Protein 1U2M (pdb70)

Nearest PDB structures (foldseek):
  1u2m-assembly1_B  TM=1.009E+00  e=1.560E-15  Escherichia coli
  1sg2-assembly1_C  TM=9.696E-01  e=6.923E-13  Escherichia coli
  1sg2-assembly1_A  TM=8.656E-01  e=4.439E-13  Escherichia coli
  1u2m-assembly1_A  TM=9.765E-01  e=1.817E-09  Escherichia coli
  4kqt-assembly1_A  TM=4.637E-01  e=4.184E-02  Caulobacter vibrioides CB15

InterPro domains:
  IPR005632 Chaperone protein Skp [PF03938] (23-159)
  IPR005632 Chaperone protein Skp [PIRSF002094] (3-161)
  IPR005632 Chaperone protein Skp [PTHR35089] (1-161)
  IPR005632 Chaperone protein Skp [SM00935] (10-161)
  IPR024930 Skp domain superfamily [G3DSA:3.30.910.20] (19-161)
  IPR024930 Skp domain superfamily [SSF111384] (20-160)

Solvent-accessible surface area: 21323 Å² total

Organism: Escherichia coli (strain K12) (NCBI:txid83333)

Secondary structure (DSSP, 8-state):
--TTEEEE--HHHHHHHHHHTTTTTT--HHHHHHHHHHHHHHHHHHHHHHHHHTT-SEEEEGGGEEEE-TTS-B-HHHHHHH--/-EEEE--HHHHHHHHHHTHHHHHHHHHHHHHHHHH--HHHHT--HHHHHHHHHHHHHHHHHHHHHHHHHHHHHHHHHHHHHHHTT--EEEEGGGEEEE-TTSEE-HHHHHTT--/---SEEEE--HHHHHHHHHHTHHHHHHHHHHHHHHHHH--HHHHH---TT---SHHHHHHHHH--HHHHHHHHHHHHHHHHHHHHHHHHHHHHHHHHHHHHHHHHHTT-SEEEEGGGEEEE-TTS-B-HHHHHHH--

Radius of gyration: 26.69 Å; Cα contacts (8 Å, |Δi|>4): 369; chains: 3; bounding box: 50×44×86 Å

B-factor: mean 58.87, std 26.27, range [17.16, 154.9]

Structure (mmCIF, N/CA/C/O backbone):
data_1U2M
#
_entry.id   1U2M
#
_cell.length_a   55.828
_cell.length_b   84.190
_cell.length_c   160.181
_cell.angle_alpha   90.00
_cell.angle_beta   90.00
_cell.angle_gamma   90.00
#
_symmetry.space_group_name_H-M   'P 21 21 21'
#
loop_
_entity.id
_entity.type
_entity.pdbx_description
1 polymer 'Histone-like protein HLP-1'
2 water water
#
loop_
_atom_site.group_PDB
_atom_site.id
_atom_site.type_symbol
_atom_site.label_atom_id
_atom_site.label_alt_id
_atom_site.label_comp_id
_atom_site.label_asym_id
_atom_site.label_entity_id
_atom_site.label_seq_id
_atom_site.pdbx_PDB_ins_code
_atom_site.Cartn_x
_atom_site.Cartn_y
_atom_site.Cartn_z
_atom_site.occupancy
_atom_site.B_iso_or_equiv
_atom_site.auth_seq_id
_atom_site.auth_comp_id
_atom_site.auth_asym_id
_atom_site.auth_atom_id
_atom_site.pdbx_PDB_model_num
ATOM 1 N N . GLY A 1 1 ? 37.413 58.463 71.518 1.00 98.46 19 GLY A N 1
ATOM 2 C CA . GLY A 1 1 ? 36.708 58.761 72.803 1.00 104.08 19 GLY A CA 1
ATOM 3 C C . GLY A 1 1 ? 37.178 57.880 73.946 1.00 104.24 19 GLY A C 1
ATOM 4 O O . GLY A 1 1 ? 37.446 56.693 73.749 1.00 104.47 19 GLY A O 1
ATOM 13 N N . ALA A 1 3 ? 37.220 55.350 76.085 1.00 101.36 21 ALA A N 1
ATOM 14 C CA . ALA A 1 3 ? 36.504 54.091 76.292 1.00 100.34 21 ALA A CA 1
ATOM 15 C C . ALA A 1 3 ? 37.463 53.128 76.993 1.00 99.07 21 ALA A C 1
ATOM 16 O O . ALA A 1 3 ? 37.395 52.921 78.216 1.00 94.22 21 ALA A O 1
ATOM 18 N N . ASP A 1 4 ? 38.348 52.542 76.188 1.00 95.08 22 ASP A N 1
ATOM 19 C CA . ASP A 1 4 ? 39.373 51.616 76.655 1.00 85.66 22 ASP A CA 1
ATOM 20 C C . ASP A 1 4 ? 40.609 52.469 76.956 1.00 80.56 22 ASP A C 1
ATOM 21 O O . ASP A 1 4 ? 41.752 51.979 76.985 1.00 70.83 22 ASP A O 1
ATOM 26 N N . LYS A 1 5 ? 40.352 53.760 77.167 1.00 62.30 23 LYS A N 1
ATOM 27 C CA . LYS A 1 5 ? 41.384 54.733 77.492 1.00 56.11 23 LYS A CA 1
ATOM 28 C C . LYS A 1 5 ? 41.433 54.901 79.013 1.00 46.06 23 LYS A C 1
ATOM 29 O O . LYS A 1 5 ? 42.245 55.669 79.546 1.00 43.82 23 LYS A O 1
ATOM 35 N N . ILE A 1 6 ? 40.549 54.193 79.709 1.00 35.22 24 ILE A N 1
ATOM 36 C CA . ILE A 1 6 ? 40.505 54.269 81.163 1.00 39.69 24 ILE A CA 1
ATOM 37 C C . ILE A 1 6 ? 40.825 52.912 81.791 1.00 39.32 24 ILE A C 1
ATOM 38 O O . ILE A 1 6 ? 40.290 51.895 81.375 1.00 42.55 24 ILE A O 1
ATOM 43 N N . ALA A 1 7 ? 41.714 52.897 82.779 1.00 26.35 25 ALA A N 1
ATOM 44 C CA . ALA A 1 7 ? 42.050 51.655 83.452 1.00 26.64 25 ALA A CA 1
ATOM 45 C C . ALA A 1 7 ? 41.994 51.889 84.945 1.00 30.80 25 ALA A C 1
ATOM 46 O O . ALA A 1 7 ? 41.891 53.028 85.410 1.00 31.22 25 ALA A O 1
ATOM 48 N N . ILE A 1 8 ? 42.097 50.794 85.687 1.00 30.04 26 ILE A N 1
ATOM 49 C CA . ILE A 1 8 ? 42.037 50.808 87.129 1.00 23.86 26 ILE A CA 1
ATOM 50 C C . ILE A 1 8 ? 43.283 50.189 87.736 1.00 31.17 26 ILE A C 1
ATOM 51 O O . ILE A 1 8 ? 43.845 49.249 87.187 1.00 31.22 26 ILE A O 1
ATOM 56 N N . VAL A 1 9 ? 43.719 50.723 88.871 1.00 27.44 27 VAL A N 1
ATOM 57 C CA . VAL A 1 9 ? 44.874 50.181 89.539 1.00 30.38 27 VAL A CA 1
ATOM 58 C C . VAL A 1 9 ? 44.588 50.207 91.036 1.00 42.01 27 VAL A C 1
ATOM 59 O O . VAL A 1 9 ? 43.986 51.153 91.557 1.00 39.73 27 VAL A O 1
ATOM 63 N N . ASN A 1 10 ? 44.987 49.148 91.729 1.00 39.88 28 ASN A N 1
ATOM 64 C CA . ASN A 1 10 ? 44.744 49.071 93.170 1.00 36.27 28 ASN A CA 1
ATOM 65 C C . ASN A 1 10 ? 45.960 49.578 93.906 1.00 42.02 28 ASN A C 1
ATOM 66 O O . ASN A 1 10 ? 46.879 48.806 94.197 1.00 38.84 28 ASN A O 1
ATOM 79 N N . GLY A 1 12 ? 46.267 50.559 96.965 1.00 47.72 30 GLY A N 1
ATOM 80 C CA . GLY A 1 12 ? 46.389 50.012 98.309 1.00 44.48 30 GLY A CA 1
ATOM 81 C C . GLY A 1 12 ? 47.177 48.720 98.301 1.00 47.66 30 GLY A C 1
ATOM 82 O O . GLY A 1 12 ? 48.147 48.575 99.034 1.00 50.39 30 GLY A O 1
ATOM 83 N N . SER A 1 13 ? 46.749 47.790 97.457 1.00 42.99 31 SER A N 1
ATOM 84 C CA . SER A 1 13 ? 47.393 46.496 97.289 1.00 48.65 31 SER A CA 1
ATOM 85 C C . SER A 1 13 ? 48.863 46.652 96.878 1.00 60.36 31 SER A C 1
ATOM 86 O O . SER A 1 13 ? 49.740 45.946 97.398 1.00 60.51 31 SER A O 1
ATOM 89 N N . LEU A 1 14 ? 49.129 47.564 95.941 1.00 45.95 32 LEU A N 1
ATOM 90 C CA . LEU A 1 14 ? 50.494 47.795 95.477 1.00 48.41 32 LEU A CA 1
ATOM 91 C C . LEU A 1 14 ? 51.400 48.340 96.570 1.00 47.35 32 LEU A C 1
ATOM 92 O O . LEU A 1 14 ? 52.532 47.885 96.740 1.00 47.37 32 LEU A O 1
ATOM 97 N N . PHE A 1 15 ? 50.908 49.337 97.291 1.00 45.06 33 PHE A N 1
ATOM 98 C CA . PHE A 1 15 ? 51.688 49.960 98.347 1.00 46.90 33 PHE A CA 1
ATOM 99 C C . PHE A 1 15 ? 52.052 48.935 99.418 1.00 57.21 33 PHE A C 1
ATOM 100 O O . PHE A 1 15 ? 53.131 48.994 100.001 1.00 54.92 33 PHE A O 1
ATOM 108 N N . GLN A 1 16 ? 51.138 48.003 99.673 1.00 49.18 34 GLN A N 1
ATOM 109 C CA . GLN A 1 16 ? 51.359 46.969 100.666 1.00 60.20 34 GLN A CA 1
ATOM 110 C C . GLN A 1 16 ? 52.412 45.969 100.189 1.00 61.80 34 GLN A C 1
ATOM 111 O O . GLN A 1 16 ? 53.371 45.677 100.909 1.00 55.03 34 GLN A O 1
ATOM 117 N N . GLN A 1 17 ? 52.230 45.439 98.981 1.00 60.10 35 GLN A N 1
ATOM 118 C CA . GLN A 1 17 ? 53.176 44.472 98.444 1.00 49.07 35 GLN A CA 1
ATOM 119 C C . GLN A 1 17 ? 54.577 45.079 98.325 1.00 63.48 35 GLN A C 1
ATOM 120 O O . GLN A 1 17 ? 55.544 44.516 98.834 1.00 64.21 35 GLN A O 1
ATOM 126 N N . VAL A 1 18 ? 54.689 46.236 97.679 1.00 58.86 36 VAL A N 1
ATOM 127 C CA . VAL A 1 18 ? 55.991 46.878 97.524 1.00 56.77 36 VAL A CA 1
ATOM 12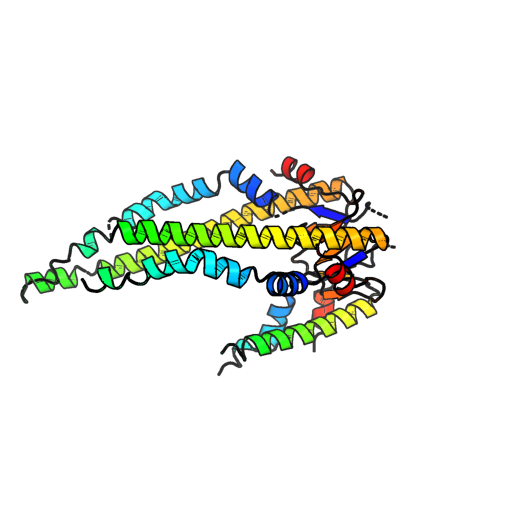8 C C . VAL A 1 18 ? 56.616 47.238 98.877 1.00 61.00 36 VAL A C 1
ATOM 129 O O . VAL A 1 18 ? 57.839 47.288 99.014 1.00 57.83 36 VAL A O 1
ATOM 133 N N . ALA A 1 19 ? 55.783 47.497 99.875 1.00 61.53 37 ALA A N 1
ATOM 134 C CA . ALA A 1 19 ? 56.296 47.852 101.195 1.00 69.43 37 ALA A CA 1
ATOM 135 C C . ALA A 1 19 ? 56.960 46.635 101.823 1.00 70.92 37 ALA A C 1
ATOM 136 O O . ALA A 1 19 ? 58.079 46.714 102.328 1.00 71.16 37 ALA A O 1
ATOM 138 N N . GLN A 1 20 ? 56.256 45.511 101.781 1.00 74.85 38 GLN A N 1
ATOM 139 C CA . GLN A 1 20 ? 56.753 44.263 102.335 1.00 82.47 38 GLN A CA 1
ATOM 140 C C . GLN A 1 20 ? 58.038 43.832 101.637 1.00 85.12 38 GLN A C 1
ATOM 141 O O . GLN A 1 20 ? 59.013 43.455 102.292 1.00 85.45 38 GLN A O 1
ATOM 147 N N . LYS A 1 21 ? 58.032 43.896 100.308 1.00 82.63 39 LYS A N 1
ATOM 148 C CA . LYS A 1 21 ? 59.184 43.499 99.504 1.00 81.09 39 LYS A CA 1
ATOM 149 C C . LYS A 1 21 ? 60.418 44.363 99.755 1.00 80.27 39 LYS A C 1
ATOM 150 O O . LYS A 1 21 ? 61.542 43.883 99.619 1.00 81.45 39 LYS A O 1
ATOM 156 N N . THR A 1 22 ? 60.219 45.629 100.114 1.00 77.88 40 THR A N 1
ATOM 157 C CA . THR A 1 22 ? 61.350 46.508 100.398 1.00 80.30 40 THR A CA 1
ATOM 158 C C . THR A 1 22 ? 61.602 46.565 101.906 1.00 86.22 40 THR A C 1
ATOM 159 O O . THR A 1 22 ? 62.548 47.215 102.363 1.00 85.26 40 THR A O 1
ATOM 163 N N . GLY A 1 23 ? 60.750 45.875 102.666 1.00 87.58 41 GLY A N 1
ATOM 164 C CA . GLY A 1 23 ? 60.869 45.840 104.116 1.00 90.33 41 GLY A CA 1
ATOM 165 C C . GLY A 1 23 ? 61.133 47.195 104.748 1.00 88.58 41 GLY A C 1
ATOM 166 O O . GLY A 1 23 ? 62.003 47.327 105.607 1.00 93.26 41 GLY A O 1
ATOM 167 N N . VAL A 1 24 ? 60.370 48.200 104.328 1.00 87.93 42 VAL A N 1
ATOM 168 C CA . VAL A 1 24 ? 60.520 49.563 104.830 1.00 83.74 42 VAL A CA 1
ATOM 169 C C . VAL A 1 24 ? 60.166 49.699 106.314 1.00 87.62 42 VAL A C 1
ATOM 170 O O . VAL A 1 24 ? 60.608 50.638 106.984 1.00 79.46 42 VAL A O 1
ATOM 174 N N . SER A 1 25 ? 59.360 48.773 106.823 1.00 91.39 43 SER A N 1
ATOM 175 C CA . SER A 1 25 ? 58.967 48.812 108.227 1.00 97.94 43 SER A CA 1
ATOM 176 C C . SER A 1 25 ? 60.146 48.430 109.110 1.00 102.13 43 SER A C 1
ATOM 177 O O . SER A 1 25 ? 60.548 49.194 109.992 1.00 102.68 43 SER A O 1
ATOM 180 N N . ASN A 1 26 ? 60.698 47.247 108.861 1.00 102.18 44 ASN A N 1
ATOM 181 C CA . ASN A 1 26 ? 61.837 46.755 109.622 1.00 102.21 44 ASN A CA 1
ATOM 182 C C . ASN A 1 26 ? 62.970 47.768 109.577 1.00 102.96 44 ASN A C 1
ATOM 183 O O . ASN A 1 26 ? 63.832 47.786 110.455 1.00 108.03 44 ASN A O 1
ATOM 188 N N . THR A 1 27 ? 62.962 48.613 108.550 1.00 101.75 45 THR A N 1
ATOM 189 C CA . THR A 1 27 ? 63.987 49.638 108.397 1.00 100.79 45 THR A CA 1
ATOM 190 C C . THR A 1 27 ? 63.693 50.807 109.345 1.00 105.18 45 THR A C 1
ATOM 191 O O . THR A 1 27 ? 63.858 51.977 108.992 1.00 103.01 45 THR A O 1
ATOM 195 N N . LEU A 1 28 ? 63.249 50.459 110.554 1.00 110.39 46 LEU A N 1
ATOM 196 C CA . LEU A 1 28 ? 62.933 51.424 111.612 1.00 113.02 46 LEU A CA 1
ATOM 197 C C . LEU A 1 28 ? 64.045 51.411 112.662 1.00 114.73 46 LEU A C 1
ATOM 198 O O . LEU A 1 28 ? 64.335 52.427 113.303 1.00 115.91 46 LEU A O 1
ATOM 203 N N . GLU A 1 29 ? 64.654 50.240 112.833 1.00 114.38 47 GLU A N 1
ATOM 204 C CA . GLU A 1 29 ? 65.737 50.055 113.785 1.00 111.35 47 GLU A CA 1
ATOM 205 C C . GLU A 1 29 ? 66.984 50.776 113.275 1.00 111.90 47 GLU A C 1
ATOM 206 O O . GLU A 1 29 ? 66.892 51.841 112.654 1.00 109.00 47 GLU A O 1
ATOM 208 N N . ARG A 1 87 ? 59.493 60.423 114.457 1.00 117.91 105 ARG A N 1
ATOM 209 C CA . ARG A 1 87 ? 59.113 59.195 113.771 1.00 119.76 105 ARG A CA 1
ATOM 210 C C . ARG A 1 87 ? 58.068 59.500 112.707 1.00 122.10 105 ARG A C 1
ATOM 211 O O . ARG A 1 87 ? 57.468 58.596 112.126 1.00 121.04 105 ARG A O 1
ATOM 219 N N . ALA A 1 88 ? 57.852 60.787 112.462 1.00 125.70 106 ALA A N 1
ATOM 220 C CA . ALA A 1 88 ? 56.888 61.224 111.459 1.00 127.80 106 ALA A CA 1
ATOM 221 C C . ALA A 1 88 ? 57.632 61.664 110.198 1.00 128.31 106 ALA A C 1
ATOM 222 O O . ALA A 1 88 ? 57.165 61.451 109.076 1.00 127.92 106 ALA A O 1
ATOM 224 N N . ARG A 1 89 ? 58.797 62.273 110.397 1.00 126.12 107 ARG A N 1
ATOM 225 C CA . ARG A 1 89 ? 59.631 62.752 109.299 1.00 124.22 107 ARG A CA 1
ATOM 226 C C . ARG A 1 89 ? 60.293 61.585 108.564 1.00 124.32 107 ARG A C 1
ATOM 227 O O . ARG A 1 89 ? 60.993 61.787 107.569 1.00 122.81 107 ARG A O 1
ATOM 235 N N . ARG A 1 90 ? 60.075 60.369 109.060 1.00 124.90 108 ARG A N 1
ATOM 236 C CA . ARG A 1 90 ? 60.667 59.180 108.448 1.00 125.04 108 ARG A CA 1
ATOM 237 C C . ARG A 1 90 ? 59.660 58.112 108.048 1.00 121.30 108 ARG A C 1
ATOM 238 O O . ARG A 1 90 ? 59.900 57.354 107.108 1.00 122.82 108 ARG A O 1
ATOM 246 N N . SER A 1 91 ? 58.544 58.038 108.764 1.00 114.01 109 SER A N 1
ATOM 247 C CA . SER A 1 91 ? 57.526 57.052 108.437 1.00 106.35 109 SER A CA 1
ATOM 248 C C . SER A 1 91 ? 56.685 57.589 107.286 1.00 106.81 109 SER A C 1
ATOM 249 O O . SER A 1 91 ? 56.150 56.823 106.481 1.00 103.20 109 SER A O 1
ATOM 252 N N . ASN A 1 92 ? 56.581 58.915 107.215 1.00 104.88 110 ASN A N 1
ATOM 253 C CA . ASN A 1 92 ? 55.818 59.580 106.164 1.00 102.87 110 ASN A CA 1
ATOM 254 C C . ASN A 1 92 ? 56.699 59.805 104.936 1.00 102.70 110 ASN A C 1
ATOM 255 O O . ASN A 1 92 ? 56.200 59.904 103.810 1.00 104.41 110 ASN A O 1
ATOM 257 N N . GLU A 1 93 ? 58.009 59.888 105.158 1.00 95.99 111 GLU A N 1
ATOM 258 C CA . GLU A 1 93 ? 58.961 60.089 104.070 1.00 93.26 111 GLU A CA 1
ATOM 259 C C . GLU A 1 93 ? 59.099 58.792 103.273 1.00 89.12 111 GLU A C 1
ATOM 260 O O . GLU A 1 93 ? 59.127 58.804 102.047 1.00 86.44 111 GLU A O 1
ATOM 262 N N . GLU A 1 94 ? 59.186 57.673 103.983 1.00 89.32 112 GLU A N 1
ATOM 263 C CA . GLU A 1 94 ? 59.305 56.367 103.346 1.00 89.18 112 GLU A CA 1
ATOM 264 C C . GLU A 1 94 ? 57.999 56.003 102.646 1.00 86.85 112 GLU A C 1
ATOM 265 O O . GLU A 1 94 ? 57.994 55.251 101.669 1.00 84.07 112 GLU A O 1
ATOM 271 N N . ARG A 1 95 ? 56.894 56.529 103.167 1.00 83.82 113 ARG A N 1
ATOM 272 C CA . ARG A 1 95 ? 55.575 56.300 102.594 1.00 80.56 113 ARG A CA 1
ATOM 273 C C . ARG A 1 95 ? 55.594 56.960 101.217 1.00 82.68 113 ARG A C 1
ATOM 274 O O . ARG A 1 95 ? 55.275 56.329 100.200 1.00 76.59 113 ARG A O 1
ATOM 282 N N . GLY A 1 96 ? 56.002 58.227 101.197 1.00 72.47 114 GLY A N 1
ATOM 283 C CA . GLY A 1 96 ? 56.066 58.972 99.955 1.00 71.04 114 GLY A CA 1
ATOM 284 C C . GLY A 1 96 ? 56.987 58.342 98.930 1.00 73.69 114 GLY A C 1
ATOM 285 O O . GLY A 1 96 ? 56.641 58.248 97.746 1.00 74.10 114 GLY A O 1
ATOM 286 N N . LYS A 1 97 ? 58.157 57.903 99.385 1.00 68.36 115 LYS A N 1
ATOM 287 C CA . LYS A 1 97 ? 59.148 57.282 98.515 1.00 64.55 115 LYS A CA 1
ATOM 288 C C . LYS A 1 97 ? 58.577 56.088 97.741 1.00 66.53 115 LYS A C 1
ATOM 289 O O . LYS A 1 97 ? 58.905 55.890 96.568 1.00 63.38 115 LYS A O 1
ATOM 291 N N . LEU A 1 98 ? 57.731 55.295 98.394 1.00 51.96 116 LEU A N 1
ATOM 292 C CA . LEU A 1 98 ? 57.113 54.155 97.736 1.00 55.36 116 LEU A CA 1
ATOM 293 C C . LEU A 1 98 ? 56.042 54.625 96.749 1.00 54.99 116 LEU A C 1
ATOM 294 O O . LEU A 1 98 ? 55.890 54.047 95.679 1.00 52.13 116 LEU A O 1
ATOM 299 N N . VAL A 1 99 ? 55.294 55.666 97.112 1.00 56.31 117 VAL A N 1
ATOM 300 C CA . VAL A 1 99 ? 54.246 56.183 96.232 1.00 57.19 117 VAL A CA 1
ATOM 301 C C . VAL A 1 99 ? 54.837 56.644 94.898 1.00 53.64 117 VAL A C 1
ATOM 302 O O . VAL A 1 99 ? 54.336 56.289 93.835 1.00 54.18 117 VAL A O 1
ATOM 306 N N . THR A 1 100 ? 55.911 57.415 94.967 1.00 47.41 118 THR A N 1
ATOM 307 C CA . THR A 1 100 ? 56.588 57.906 93.780 1.00 50.74 118 THR A CA 1
ATOM 308 C C . THR A 1 100 ? 57.064 56.738 92.906 1.00 55.83 118 THR A C 1
ATOM 309 O O . THR A 1 100 ? 56.913 56.756 91.679 1.00 49.10 118 THR A O 1
ATOM 313 N N . ARG A 1 101 ? 57.628 55.714 93.536 1.00 46.75 119 ARG A N 1
ATOM 314 C CA . ARG A 1 101 ? 58.083 54.554 92.786 1.00 47.64 119 ARG A CA 1
ATOM 315 C C . ARG A 1 101 ? 56.907 53.823 92.143 1.00 45.21 119 ARG A C 1
ATOM 316 O O . ARG A 1 101 ? 57.024 53.324 91.023 1.00 38.30 119 ARG A O 1
ATOM 324 N N . ILE A 1 102 ? 55.775 53.758 92.839 1.00 38.13 120 ILE A N 1
ATOM 325 C CA . ILE A 1 102 ? 54.616 53.088 92.273 1.00 37.74 120 ILE A CA 1
ATOM 326 C C . ILE A 1 102 ? 54.018 53.928 91.130 1.00 39.89 120 ILE A C 1
ATOM 327 O O . ILE A 1 102 ? 53.622 53.388 90.098 1.00 36.16 120 ILE A O 1
ATOM 332 N N . GLN A 1 103 ? 53.969 55.244 91.301 1.00 35.31 121 GLN A N 1
ATOM 333 C CA . GLN A 1 103 ? 53.424 56.104 90.251 1.00 46.07 121 GLN A CA 1
ATOM 334 C C . GLN A 1 103 ? 54.250 56.083 88.964 1.00 35.67 121 GLN A C 1
ATOM 335 O O . GLN A 1 103 ? 53.708 56.241 87.879 1.00 35.80 121 GLN A O 1
ATOM 341 N N . THR A 1 104 ? 55.556 55.887 89.096 1.00 32.05 122 THR A N 1
ATOM 342 C CA . THR A 1 104 ? 56.441 55.826 87.946 1.00 30.40 122 THR A CA 1
ATOM 343 C C . THR A 1 104 ? 56.078 54.575 87.163 1.00 33.07 122 THR A C 1
ATOM 344 O O . THR A 1 104 ? 55.983 54.621 85.923 1.00 30.30 122 THR A O 1
ATOM 348 N N . ALA A 1 105 ? 55.845 53.471 87.883 1.00 28.79 123 ALA A N 1
ATOM 349 C CA . ALA A 1 105 ? 55.499 52.207 87.213 1.00 33.07 123 ALA A CA 1
ATOM 350 C C . ALA A 1 105 ? 54.112 52.311 86.587 1.00 27.85 123 ALA A C 1
ATOM 351 O O . ALA A 1 105 ? 53.877 51.780 85.502 1.00 32.61 123 ALA A O 1
ATOM 353 N N . VAL A 1 106 ? 53.191 52.995 87.263 1.00 26.29 124 VAL A N 1
ATOM 354 C CA . VAL A 1 106 ? 51.850 53.176 86.703 1.00 27.73 124 VAL A CA 1
ATOM 355 C C . VAL A 1 106 ? 51.948 53.933 85.369 1.00 21.68 124 VAL A C 1
ATOM 356 O O . VAL A 1 106 ? 51.365 53.535 84.352 1.00 32.61 124 VAL A O 1
ATOM 360 N N . LYS A 1 107 ? 52.716 55.011 85.370 1.00 26.43 125 LYS A N 1
ATOM 361 C CA . LYS A 1 107 ? 52.903 55.828 84.167 1.00 26.91 125 LYS A CA 1
ATOM 362 C C . LYS A 1 107 ? 53.509 54.992 83.029 1.00 26.82 125 LYS A C 1
ATOM 363 O O . LYS A 1 107 ? 53.065 55.042 81.886 1.00 29.25 125 LYS A O 1
ATOM 369 N N . SER A 1 108 ? 54.510 54.191 83.343 1.00 31.12 126 SER A N 1
ATOM 370 C CA . SER A 1 108 ? 55.125 53.373 82.296 1.00 34.35 126 SER A CA 1
ATOM 371 C C . SER A 1 108 ? 54.128 52.367 81.696 1.00 24.67 126 SER A C 1
ATOM 372 O O . SER A 1 108 ? 54.061 52.189 80.472 1.00 20.52 126 SER A O 1
ATOM 375 N N . VAL A 1 109 ? 53.326 51.730 82.542 1.00 26.23 127 VAL A N 1
ATOM 376 C CA . VAL A 1 109 ? 52.367 50.766 82.029 1.00 29.53 127 VAL A CA 1
ATOM 377 C C . VAL A 1 109 ? 51.257 51.478 81.267 1.00 34.40 127 VAL A C 1
ATOM 378 O O . VAL A 1 109 ? 50.791 50.997 80.235 1.00 35.69 127 VAL A O 1
ATOM 382 N N . ALA A 1 110 ? 50.842 52.637 81.764 1.00 29.10 128 ALA A N 1
ATOM 383 C CA . ALA A 1 110 ? 49.790 53.380 81.078 1.00 29.25 128 ALA A CA 1
ATOM 384 C C . ALA A 1 110 ? 50.225 53.726 79.656 1.00 27.86 128 ALA A C 1
ATOM 385 O O . ALA A 1 110 ? 49.453 53.543 78.698 1.00 29.09 128 ALA A O 1
ATOM 387 N N . ASN A 1 111 ? 51.457 54.220 79.506 1.00 27.78 129 ASN A N 1
ATOM 388 C CA . ASN A 1 111 ? 51.935 54.578 78.169 1.00 29.52 129 ASN A CA 1
ATOM 389 C C . ASN A 1 111 ? 52.063 53.346 77.310 1.00 27.48 129 ASN A C 1
ATOM 390 O O . ASN A 1 111 ? 51.652 53.336 76.151 1.00 29.14 129 ASN A O 1
ATOM 395 N N . SER A 1 112 ? 52.622 52.302 77.906 1.00 24.44 130 SER A N 1
ATOM 396 C CA . SER A 1 112 ? 52.798 51.020 77.231 1.00 36.62 130 SER A CA 1
ATOM 397 C C . SER A 1 112 ? 51.469 50.513 76.649 1.00 31.46 130 SER A C 1
ATOM 398 O O . SER A 1 112 ? 51.403 50.055 75.517 1.00 30.21 130 SER A O 1
ATOM 401 N N . GLN A 1 113 ? 50.394 50.619 77.417 1.00 34.84 131 GLN A N 1
ATOM 402 C CA . GLN A 1 113 ? 49.100 50.147 76.924 1.00 31.98 131 GLN A CA 1
ATOM 403 C C . GLN A 1 113 ? 48.197 51.268 76.396 1.00 35.04 131 GLN A C 1
ATOM 404 O O . GLN A 1 113 ? 47.022 51.054 76.193 1.00 26.50 131 GLN A O 1
ATOM 410 N N . ASP A 1 114 ? 48.752 52.461 76.168 1.00 29.77 132 ASP A N 1
ATOM 411 C CA . ASP A 1 114 ? 47.972 53.591 75.641 1.00 37.47 132 ASP A CA 1
ATOM 412 C C . ASP A 1 114 ? 46.735 53.953 76.465 1.00 37.18 132 ASP A C 1
ATOM 413 O O . ASP A 1 114 ? 45.638 54.172 75.935 1.00 34.54 132 ASP A O 1
ATOM 418 N N . ILE A 1 115 ? 46.914 54.030 77.770 1.00 33.58 133 ILE A N 1
ATOM 419 C CA . ILE A 1 115 ? 45.819 54.387 78.649 1.00 33.46 133 ILE A CA 1
ATOM 420 C C . ILE A 1 115 ? 45.947 55.877 78.983 1.00 31.10 133 ILE A C 1
ATOM 421 O O . ILE A 1 115 ? 47.021 56.326 79.357 1.00 32.92 133 ILE A O 1
ATOM 426 N N . ASP A 1 116 ? 44.857 56.631 78.850 1.00 24.79 134 ASP A N 1
ATOM 427 C CA . ASP A 1 116 ? 44.847 58.073 79.157 1.00 28.62 134 ASP A CA 1
ATOM 428 C C . ASP A 1 116 ? 44.544 58.400 80.594 1.00 28.04 134 ASP A C 1
ATOM 429 O O . ASP A 1 116 ? 44.916 59.467 81.101 1.00 31.18 134 ASP A O 1
ATOM 434 N N . LEU A 1 117 ? 43.828 57.505 81.257 1.00 29.13 135 LEU A N 1
ATOM 435 C CA . LEU A 1 117 ? 43.457 57.783 82.635 1.00 30.12 135 LEU A CA 1
ATOM 436 C C . LEU A 1 117 ? 43.415 56.514 83.438 1.00 27.41 135 LEU A C 1
ATOM 437 O O . LEU A 1 117 ? 42.723 55.556 83.068 1.00 36.33 135 LEU A O 1
ATOM 442 N N . VAL A 1 118 ? 44.164 56.502 84.527 1.00 25.68 136 VAL A N 1
ATOM 443 C CA . VAL A 1 118 ? 44.171 55.361 85.416 1.00 25.34 136 VAL A CA 1
ATOM 444 C C . VAL A 1 118 ? 43.569 55.813 86.750 1.00 29.88 136 VAL A C 1
ATOM 445 O O . VAL A 1 118 ? 44.101 56.714 87.405 1.00 27.63 136 VAL A O 1
ATOM 449 N N . VAL A 1 119 ? 42.481 55.155 87.145 1.00 23.92 137 VAL A N 1
ATOM 450 C CA . VAL A 1 119 ? 41.755 55.442 88.377 1.00 30.70 137 VAL A CA 1
ATOM 451 C C . VAL A 1 119 ? 42.077 54.446 89.512 1.00 31.53 137 VAL A C 1
ATOM 452 O O . VAL A 1 119 ? 42.252 53.242 89.271 1.00 36.22 137 VAL A O 1
ATOM 456 N N . ASP A 1 120 ? 42.133 54.945 90.744 1.00 29.75 138 ASP A N 1
ATOM 457 C CA . ASP A 1 120 ? 42.391 54.097 91.904 1.00 24.91 138 ASP A CA 1
ATOM 458 C C . ASP A 1 120 ? 41.126 53.213 92.135 1.00 37.14 138 ASP A C 1
ATOM 459 O O . ASP A 1 120 ? 39.996 53.724 92.174 1.00 31.25 138 ASP A O 1
ATOM 464 N N . ALA A 1 121 ? 41.321 51.897 92.269 1.00 26.84 139 ALA A N 1
ATOM 465 C CA . ALA A 1 121 ? 40.204 50.945 92.462 1.00 39.44 139 ALA A CA 1
ATOM 466 C C . ALA A 1 121 ? 39.355 51.343 93.657 1.00 38.93 139 ALA A C 1
ATOM 467 O O . ALA A 1 121 ? 38.183 51.012 93.751 1.00 37.95 139 ALA A O 1
ATOM 469 N N . ASN A 1 122 ? 39.968 52.067 94.574 1.00 28.83 140 ASN A N 1
ATOM 470 C CA . ASN A 1 122 ? 39.272 52.533 95.763 1.00 32.12 140 ASN A CA 1
ATOM 471 C C . ASN A 1 122 ? 38.104 53.466 95.411 1.00 41.41 140 ASN A C 1
ATOM 472 O O . ASN A 1 122 ? 37.150 53.579 96.180 1.00 39.10 140 ASN A O 1
ATOM 477 N N . ALA A 1 123 ? 38.177 54.134 94.254 1.00 33.61 141 ALA A N 1
ATOM 478 C CA . ALA A 1 123 ? 37.113 55.056 93.828 1.00 34.86 141 ALA A CA 1
ATOM 479 C C . ALA A 1 123 ? 36.170 54.400 92.825 1.00 32.02 141 ALA A C 1
ATOM 480 O O . ALA A 1 123 ? 35.286 55.037 92.257 1.00 31.69 141 ALA A O 1
ATOM 482 N N . VAL A 1 124 ? 36.347 53.113 92.612 1.00 29.60 142 VAL A N 1
ATOM 483 C CA . VAL A 1 124 ? 35.507 52.413 91.655 1.00 31.15 142 VAL A CA 1
ATOM 484 C C . VAL A 1 124 ? 34.562 51.435 92.351 1.00 40.28 142 VAL A C 1
ATOM 485 O O . VAL A 1 124 ? 35.011 50.537 93.067 1.00 36.90 142 VAL A O 1
ATOM 489 N N . ALA A 1 125 ? 33.258 51.625 92.146 1.00 39.48 143 ALA A N 1
ATOM 490 C CA . ALA A 1 125 ? 32.244 50.760 92.747 1.00 33.49 143 ALA A CA 1
ATOM 491 C C . ALA A 1 125 ? 32.054 49.510 91.905 1.00 35.15 143 ALA A C 1
ATOM 492 O O . ALA A 1 125 ? 31.628 48.476 92.396 1.00 40.12 143 ALA A O 1
ATOM 494 N N . TYR A 1 126 ? 32.358 49.605 90.625 1.00 39.00 144 TYR A N 1
ATOM 495 C CA . TYR A 1 126 ? 32.202 48.450 89.760 1.00 31.13 144 TYR A CA 1
ATOM 496 C C . TYR A 1 126 ? 32.797 48.705 88.397 1.00 32.21 144 TYR A C 1
ATOM 497 O O . TYR A 1 126 ? 32.682 49.796 87.841 1.00 34.73 144 TYR A O 1
ATOM 506 N N . ASN A 1 127 ? 33.443 47.693 87.857 1.00 29.43 145 ASN A N 1
ATOM 507 C CA . ASN A 1 127 ? 33.990 47.810 86.523 1.00 33.74 145 ASN A CA 1
ATOM 508 C C . ASN A 1 127 ? 33.798 46.439 85.914 1.00 37.81 145 ASN A C 1
ATOM 509 O O . ASN A 1 127 ? 33.940 45.421 86.600 1.00 40.87 145 ASN A O 1
ATOM 514 N N . SER A 1 128 ? 33.418 46.418 84.644 1.00 39.15 146 SER A N 1
ATOM 515 C CA . SER A 1 128 ? 33.233 45.176 83.922 1.00 36.70 146 SER A CA 1
ATOM 516 C C . SER A 1 128 ? 34.628 44.715 83.487 1.00 46.65 146 SER A C 1
ATOM 517 O O . SER A 1 128 ? 35.624 45.396 83.744 1.00 42.26 146 SER A O 1
ATOM 520 N N . SER A 1 129 ? 34.693 43.562 82.829 1.00 44.94 147 SER A N 1
ATOM 521 C CA . SER A 1 129 ? 35.957 43.018 82.363 1.00 48.89 147 SER A CA 1
ATOM 522 C C . SER A 1 129 ? 36.484 43.877 81.211 1.00 45.79 147 SER A C 1
ATOM 523 O O . SER A 1 129 ? 37.636 43.744 80.798 1.00 46.74 147 SER A O 1
ATOM 526 N N . ASP A 1 130 ? 35.641 44.757 80.686 1.00 43.61 148 ASP A N 1
ATOM 527 C CA . ASP A 1 130 ? 36.082 45.615 79.589 1.00 44.27 148 ASP A CA 1
ATOM 528 C C . ASP A 1 130 ? 36.982 46.758 80.054 1.00 49.83 148 ASP A C 1
ATOM 529 O O . ASP A 1 130 ? 37.565 47.467 79.234 1.00 52.74 148 ASP A O 1
ATOM 534 N N . VAL A 1 131 ? 37.086 46.942 81.371 1.00 39.71 149 VAL A N 1
ATOM 535 C CA . VAL A 1 131 ? 37.938 47.981 81.922 1.00 40.49 149 VAL A CA 1
ATOM 536 C C . VAL A 1 131 ? 39.077 47.224 82.565 1.00 38.34 149 VAL A C 1
ATOM 537 O O . VAL A 1 131 ? 38.879 46.478 83.524 1.00 49.55 149 VAL A O 1
ATOM 541 N N . LYS A 1 132 ? 40.279 47.418 82.048 1.00 38.45 150 LYS A N 1
ATOM 542 C CA . LYS A 1 132 ? 41.403 46.689 82.580 1.00 32.17 150 LYS A CA 1
ATOM 543 C C . LYS A 1 132 ? 41.939 47.155 83.928 1.00 33.37 150 LYS A C 1
ATOM 544 O O . LYS A 1 132 ? 41.989 48.355 84.220 1.00 34.57 150 LYS A O 1
ATOM 550 N N . ASP A 1 133 ? 42.309 46.179 84.749 1.00 31.22 151 ASP A N 1
ATOM 551 C CA . ASP A 1 133 ? 42.921 46.420 86.057 1.00 34.89 151 ASP A CA 1
ATOM 552 C C . ASP A 1 133 ? 44.389 46.126 85.737 1.00 41.45 151 ASP A C 1
ATOM 553 O O . ASP A 1 133 ? 44.728 44.984 85.418 1.00 39.84 151 ASP A O 1
ATOM 558 N N . ILE A 1 134 ? 45.246 47.150 85.790 1.00 37.82 152 ILE A N 1
ATOM 559 C CA . ILE A 1 134 ? 46.665 46.985 85.461 1.00 32.29 152 ILE A CA 1
ATOM 560 C C . ILE A 1 134 ? 47.540 46.780 86.682 1.00 29.70 152 ILE A C 1
ATOM 561 O O . ILE A 1 134 ? 48.766 46.932 86.607 1.00 33.85 152 ILE A O 1
ATOM 566 N N . THR A 1 135 ? 46.919 46.431 87.804 1.00 32.38 153 THR A N 1
ATOM 567 C CA . THR A 1 135 ? 47.662 46.221 89.050 1.00 35.29 153 THR A CA 1
ATOM 568 C C . THR A 1 135 ? 48.831 45.234 88.918 1.00 36.76 153 THR A C 1
ATOM 569 O O . THR A 1 135 ? 49.957 45.527 89.329 1.00 40.20 153 THR A O 1
ATOM 573 N N . ALA A 1 136 ? 48.562 44.072 88.336 1.00 33.37 154 ALA A N 1
ATOM 574 C CA . ALA A 1 136 ? 49.600 43.057 88.176 1.00 47.25 154 ALA A CA 1
ATOM 575 C C . ALA A 1 136 ? 50.704 43.560 87.244 1.00 39.14 154 ALA A C 1
ATOM 576 O O . ALA A 1 136 ? 51.888 43.347 87.504 1.00 48.99 154 ALA A O 1
ATOM 578 N N . ASP A 1 137 ? 50.326 44.238 86.165 1.00 50.17 155 ASP A N 1
ATOM 579 C CA . ASP A 1 137 ? 51.336 44.778 85.255 1.00 41.53 155 ASP A CA 1
ATOM 580 C C . ASP A 1 137 ? 52.185 45.843 85.946 1.00 42.68 155 ASP A C 1
ATOM 581 O O . ASP A 1 137 ? 53.388 45.921 85.733 1.00 41.17 155 ASP A O 1
ATOM 586 N N . VAL A 1 138 ? 51.564 46.651 86.795 1.00 33.73 156 VAL A N 1
ATOM 587 C CA . VAL A 1 138 ? 52.307 47.706 87.462 1.00 35.37 156 VAL A CA 1
ATOM 588 C C . VAL A 1 138 ? 53.280 47.095 88.464 1.00 36.68 156 VAL A C 1
ATOM 589 O O . VAL A 1 138 ? 54.418 47.551 88.603 1.00 33.32 156 VAL A O 1
ATOM 593 N N . LEU A 1 139 ? 52.840 46.057 89.163 1.00 44.98 157 LEU A N 1
ATOM 594 C CA . LEU A 1 139 ? 53.710 45.415 90.138 1.00 42.10 157 LEU A CA 1
ATOM 595 C C . LEU A 1 139 ? 54.985 44.900 89.461 1.00 33.90 157 LEU A C 1
ATOM 596 O O . LEU A 1 139 ? 56.070 45.083 89.985 1.00 38.58 157 LEU A O 1
ATOM 601 N N . LYS A 1 140 ? 54.853 44.280 88.290 1.00 32.45 158 LYS A N 1
ATOM 602 C CA . LYS A 1 140 ? 56.019 43.772 87.569 1.00 42.19 158 LYS A CA 1
ATOM 603 C C . LYS A 1 140 ? 57.005 44.873 87.174 1.00 48.08 158 LYS A C 1
ATOM 604 O O . LYS A 1 140 ? 58.206 44.611 87.059 1.00 43.60 158 LYS A O 1
ATOM 610 N N . GLN A 1 141 ? 56.499 46.090 86.959 1.00 41.58 159 GLN A N 1
ATOM 611 C CA . GLN A 1 141 ? 57.326 47.223 86.512 1.00 36.11 159 GLN A CA 1
ATOM 612 C C . GLN A 1 141 ? 57.957 48.037 87.639 1.00 30.12 159 GLN A C 1
ATOM 613 O O . GLN A 1 141 ? 58.922 48.767 87.422 1.00 37.79 159 GLN A O 1
ATOM 619 N N . VAL A 1 142 ? 57.408 47.932 88.842 1.00 33.89 160 VAL A N 1
ATOM 620 C CA . VAL A 1 142 ? 57.956 48.681 89.970 1.00 38.59 160 VAL A CA 1
ATOM 621 C C . VAL A 1 142 ? 59.454 48.418 90.150 1.00 45.17 160 VAL A C 1
ATOM 622 O O . VAL A 1 142 ? 59.924 47.315 89.921 1.00 48.58 160 VAL A O 1
ATOM 626 N N . LYS A 1 143 ? 60.193 49.441 90.566 1.00 53.69 161 LYS A N 1
ATOM 627 C CA . LYS A 1 143 ? 61.633 49.327 90.783 1.00 65.37 161 LYS A CA 1
ATOM 628 C C . LYS A 1 143 ? 62.060 50.125 92.019 1.00 74.12 161 LYS A C 1
ATOM 629 O O . LYS A 1 143 ? 62.913 49.617 92.786 1.00 78.88 161 LYS A O 1
ATOM 636 N N . LYS B 1 5 ? 36.685 66.250 77.288 1.00 39.65 23 LYS B N 1
ATOM 637 C CA . LYS B 1 5 ? 35.605 65.356 77.828 1.00 33.36 23 LYS B CA 1
ATOM 638 C C . LYS B 1 5 ? 35.830 65.057 79.304 1.00 26.53 23 LYS B C 1
ATOM 639 O O . LYS B 1 5 ? 34.914 65.256 80.121 1.00 30.92 23 LYS B O 1
ATOM 645 N N . ILE B 1 6 ? 37.025 64.579 79.658 1.00 26.50 24 ILE B N 1
ATOM 646 C CA . ILE B 1 6 ? 37.336 64.280 81.074 1.00 24.15 24 ILE B CA 1
ATOM 647 C C . ILE B 1 6 ? 38.471 65.150 81.638 1.00 24.77 24 ILE B C 1
ATOM 648 O O . ILE B 1 6 ? 39.447 65.412 80.956 1.00 28.83 24 ILE B O 1
ATOM 653 N N . ALA B 1 7 ? 38.344 65.587 82.887 1.00 24.29 25 ALA B N 1
ATOM 654 C CA . ALA B 1 7 ? 39.380 66.412 83.523 1.00 23.44 25 ALA B CA 1
ATOM 655 C C . ALA B 1 7 ? 39.563 65.957 84.945 1.00 26.99 25 ALA B C 1
ATOM 656 O O . ALA B 1 7 ? 38.781 65.143 85.456 1.00 28.20 25 ALA B O 1
ATOM 658 N N . ILE B 1 8 ? 40.611 66.472 85.578 1.00 22.90 26 ILE B N 1
ATOM 659 C CA . ILE B 1 8 ? 40.868 66.179 86.976 1.00 26.01 26 ILE B CA 1
ATOM 660 C C . ILE B 1 8 ? 40.998 67.512 87.702 1.00 28.35 26 ILE B C 1
ATOM 661 O O . ILE B 1 8 ? 41.287 68.554 87.082 1.00 26.23 26 ILE B O 1
ATOM 666 N N . VAL B 1 9 ? 40.741 67.481 89.007 1.00 25.29 27 VAL B N 1
ATOM 667 C CA . VAL B 1 9 ? 40.848 68.666 89.835 1.00 25.53 27 VAL B CA 1
ATOM 668 C C . VAL B 1 9 ? 41.315 68.205 91.212 1.00 30.92 27 VAL B C 1
ATOM 669 O O . VAL B 1 9 ? 40.860 67.188 91.733 1.00 27.48 27 VAL B O 1
ATOM 673 N N . ASN B 1 10 ? 42.248 68.950 91.788 1.00 35.25 28 ASN B N 1
ATOM 674 C CA . ASN B 1 10 ? 42.788 68.607 93.096 1.00 30.53 28 ASN B CA 1
ATOM 675 C C . ASN B 1 10 ? 41.922 69.259 94.168 1.00 37.93 28 ASN B C 1
ATOM 676 O O . ASN B 1 10 ? 42.166 70.413 94.562 1.00 30.34 28 ASN B O 1
ATOM 689 N N . GLY B 1 12 ? 41.547 68.386 97.399 1.00 40.66 30 GLY B N 1
ATOM 690 C CA . GLY B 1 12 ? 42.263 68.606 98.650 1.00 36.53 30 GLY B CA 1
ATOM 691 C C . GLY B 1 12 ? 43.029 69.927 98.629 1.00 35.67 30 GLY B C 1
ATOM 692 O O . GLY B 1 12 ? 42.946 70.734 99.540 1.00 39.95 30 GLY B O 1
ATOM 693 N N . SER B 1 13 ? 43.780 70.147 97.566 1.00 39.51 31 SER B N 1
ATOM 694 C CA . SER B 1 13 ? 44.546 71.357 97.428 1.00 38.49 31 SER B CA 1
ATOM 695 C C . SER B 1 13 ? 43.628 72.585 97.422 1.00 47.43 31 SER B C 1
ATOM 696 O O . SER B 1 13 ? 43.881 73.551 98.145 1.00 42.01 31 SER B O 1
ATOM 699 N N . LEU B 1 14 ? 42.563 72.554 96.621 1.00 35.57 32 LEU B N 1
ATOM 700 C CA . LEU B 1 14 ? 41.640 73.682 96.569 1.00 36.37 32 LEU B CA 1
ATOM 701 C C . LEU B 1 14 ? 41.048 73.992 97.936 1.00 42.49 32 LEU B C 1
ATOM 702 O O . LEU B 1 14 ? 40.939 75.157 98.325 1.00 39.92 32 LEU B O 1
ATOM 707 N N . PHE B 1 15 ? 40.657 72.949 98.656 1.00 38.26 33 PHE B N 1
ATOM 708 C CA . PHE B 1 15 ? 40.052 73.127 99.963 1.00 37.89 33 PHE B CA 1
ATOM 709 C C . PHE B 1 15 ? 41.032 73.819 100.912 1.00 46.19 33 PHE B C 1
ATOM 710 O O . PHE B 1 15 ? 40.659 74.722 101.666 1.00 41.58 33 PHE B O 1
ATOM 718 N N . GLN B 1 16 ? 42.286 73.394 100.867 1.00 45.10 34 GLN B N 1
ATOM 719 C CA . GLN B 1 16 ? 43.314 73.978 101.712 1.00 48.10 34 GLN B CA 1
ATOM 720 C C . GLN B 1 16 ? 43.475 75.471 101.401 1.00 49.53 34 GLN B C 1
ATOM 721 O O . GLN B 1 16 ? 43.405 76.322 102.291 1.00 43.64 34 GLN B O 1
ATOM 727 N N . GLN B 1 17 ? 43.662 75.792 100.131 1.00 42.14 35 GLN B N 1
ATOM 728 C CA . GLN B 1 17 ? 43.848 77.179 99.735 1.00 43.26 35 GLN B CA 1
ATOM 729 C C . GLN B 1 17 ? 42.646 78.070 100.016 1.00 45.39 35 GLN B C 1
ATOM 730 O O . GLN B 1 17 ? 42.807 79.195 100.477 1.00 46.66 35 GLN B O 1
ATOM 736 N N . VAL B 1 18 ? 41.440 77.580 99.745 1.00 46.75 36 VAL B N 1
ATOM 737 C CA . VAL B 1 18 ? 40.254 78.382 99.999 1.00 39.53 36 VAL B CA 1
ATOM 738 C C . VAL B 1 18 ? 39.990 78.581 101.507 1.00 48.65 36 VAL B C 1
ATOM 739 O O . VAL B 1 18 ? 39.571 79.652 101.934 1.00 46.62 36 VAL B O 1
ATOM 743 N N . ALA B 1 19 ? 40.237 77.551 102.305 1.00 38.77 37 ALA B N 1
ATOM 744 C CA . ALA B 1 19 ? 40.040 77.638 103.742 1.00 47.77 37 ALA B CA 1
ATOM 745 C C . ALA B 1 19 ? 40.992 78.689 104.321 1.00 53.25 37 ALA B C 1
ATOM 746 O O . ALA B 1 19 ? 40.619 79.500 105.165 1.00 52.01 37 ALA B O 1
ATOM 748 N N . GLN B 1 20 ? 42.230 78.645 103.856 1.00 49.21 38 GLN B N 1
ATOM 749 C CA . GLN B 1 20 ? 43.263 79.563 104.285 1.00 53.97 38 GLN B CA 1
ATOM 750 C C . GLN B 1 20 ? 42.860 81.001 103.952 1.00 53.69 38 GLN B C 1
ATOM 751 O O . GLN B 1 20 ? 42.918 81.884 104.806 1.00 54.09 38 GLN B O 1
ATOM 757 N N . LYS B 1 21 ? 42.432 81.223 102.716 1.00 46.22 39 LYS B N 1
ATOM 758 C CA . LYS B 1 21 ? 42.045 82.551 102.286 1.00 52.95 39 LYS B CA 1
ATOM 759 C C . LYS B 1 21 ? 40.795 83.103 102.969 1.00 57.03 39 LYS B C 1
ATOM 760 O O . LYS B 1 21 ? 40.667 84.317 103.119 1.00 64.59 39 LYS B O 1
ATOM 766 N N . THR B 1 22 ? 39.877 82.232 103.380 1.00 43.47 40 THR B N 1
ATOM 767 C CA . THR B 1 22 ? 38.657 82.693 104.052 1.00 48.23 40 THR B CA 1
ATOM 768 C C . THR B 1 22 ? 38.900 82.749 105.567 1.00 51.12 40 THR B C 1
ATOM 769 O O . THR B 1 22 ? 38.131 83.354 106.304 1.00 53.69 40 THR B O 1
ATOM 773 N N . GLY B 1 23 ? 39.968 82.095 106.019 1.00 54.50 41 GLY B N 1
ATOM 774 C CA . GLY B 1 23 ? 40.296 82.069 107.432 1.00 47.62 41 GLY B CA 1
ATOM 775 C C . GLY B 1 23 ? 39.292 81.316 108.287 1.00 57.91 41 GLY B C 1
ATOM 776 O O . GLY B 1 23 ? 39.147 81.592 109.479 1.00 57.04 41 GLY B O 1
ATOM 777 N N . VAL B 1 24 ? 38.608 80.351 107.685 1.00 46.82 42 VAL B N 1
ATOM 778 C CA . VAL B 1 24 ? 37.603 79.568 108.393 1.00 45.09 42 VAL B CA 1
ATOM 779 C C . VAL B 1 24 ? 38.137 78.969 109.688 1.00 46.20 42 VAL B C 1
ATOM 780 O O . VAL B 1 24 ? 37.418 78.862 110.687 1.00 53.35 42 VAL B O 1
ATOM 784 N N . SER B 1 25 ? 39.400 78.578 109.673 1.00 40.18 43 SER B N 1
ATOM 785 C CA . SER B 1 25 ? 39.994 77.934 110.841 1.00 49.72 43 SER B CA 1
ATOM 786 C C . SER B 1 25 ? 40.091 78.840 112.063 1.00 55.26 43 SER B C 1
ATOM 787 O O . SER B 1 25 ? 39.761 78.428 113.180 1.00 50.58 43 SER B O 1
ATOM 790 N N . ASN B 1 26 ? 40.561 80.066 111.846 1.00 53.41 44 ASN B N 1
ATOM 791 C CA . ASN B 1 26 ? 40.696 81.029 112.927 1.00 57.35 44 ASN B CA 1
ATOM 792 C C . ASN B 1 26 ? 39.326 81.514 113.375 1.00 57.09 44 ASN B C 1
ATOM 793 O O . ASN B 1 26 ? 39.134 81.858 114.540 1.00 51.86 44 ASN B O 1
ATOM 798 N N . THR B 1 27 ? 38.376 81.538 112.448 1.00 51.44 45 THR B N 1
ATOM 799 C CA . THR B 1 27 ? 37.025 81.968 112.769 1.00 48.84 45 THR B CA 1
ATOM 8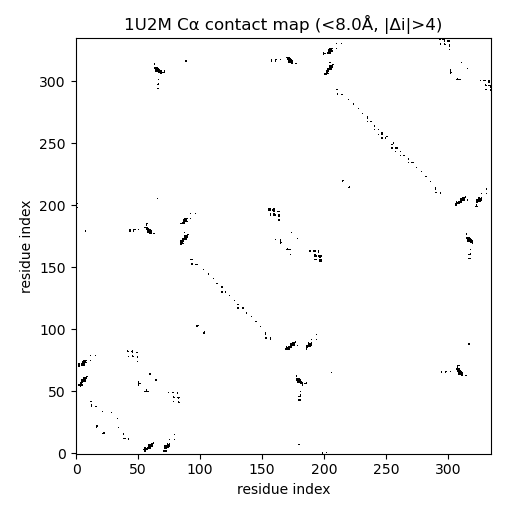00 C C . THR B 1 27 ? 36.372 80.938 113.680 1.00 56.66 45 THR B C 1
ATOM 801 O O . THR B 1 27 ? 35.618 81.298 114.580 1.00 57.08 45 THR B O 1
ATOM 805 N N . LEU B 1 28 ? 36.671 79.659 113.457 1.00 56.75 46 LEU B N 1
ATOM 806 C CA . LEU B 1 28 ? 36.097 78.600 114.284 1.00 52.97 46 LEU B CA 1
ATOM 807 C C . LEU B 1 28 ? 36.757 78.568 115.662 1.00 55.97 46 LEU B C 1
ATOM 808 O O . LEU B 1 28 ? 36.111 78.225 116.660 1.00 52.62 46 LEU B O 1
ATOM 813 N N . GLU B 1 29 ? 38.045 78.907 115.719 1.00 53.62 47 GLU B N 1
ATOM 814 C CA . GLU B 1 29 ? 38.741 78.927 117.002 1.00 62.40 47 GLU B CA 1
ATOM 815 C C . GLU B 1 29 ? 38.070 80.042 117.804 1.00 57.92 47 GLU B C 1
ATOM 816 O O . GLU B 1 29 ? 37.616 79.814 118.916 1.00 56.19 47 GLU B O 1
ATOM 822 N N . ASN B 1 30 ? 37.993 81.234 117.218 1.00 46.32 48 ASN B N 1
ATOM 823 C CA . ASN B 1 30 ? 37.331 82.357 117.864 1.00 59.49 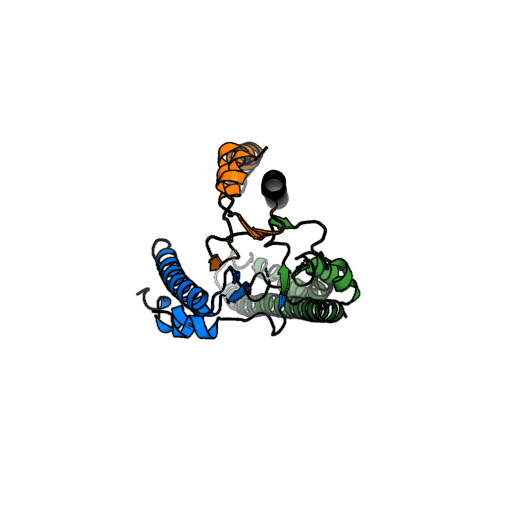48 ASN B CA 1
ATOM 824 C C . ASN B 1 30 ? 35.935 81.968 118.350 1.00 61.23 48 ASN B C 1
ATOM 825 O O . ASN B 1 30 ? 35.533 82.324 119.452 1.00 62.88 48 ASN B O 1
ATOM 830 N N . GLU B 1 31 ? 35.195 81.231 117.531 1.00 59.19 49 GLU B N 1
ATOM 831 C CA . GLU B 1 31 ? 33.846 80.854 117.919 1.00 57.69 49 GLU B CA 1
ATOM 832 C C . GLU B 1 31 ? 33.805 80.006 119.180 1.00 50.17 49 GLU B C 1
ATOM 833 O O . GLU B 1 31 ? 32.837 80.059 119.926 1.00 54.23 49 GLU B O 1
ATOM 839 N N . PHE B 1 32 ? 34.858 79.240 119.425 1.00 49.05 50 PHE B N 1
ATOM 840 C CA . PHE B 1 32 ? 34.888 78.356 120.578 1.00 57.14 50 PHE B CA 1
ATOM 841 C C . PHE B 1 32 ? 35.931 78.641 121.670 1.00 63.27 50 PHE B C 1
ATOM 842 O O . PHE B 1 32 ? 35.946 77.939 122.686 1.00 61.94 50 PHE B O 1
ATOM 850 N N . LYS B 1 33 ? 36.790 79.645 121.500 1.00 62.17 51 LYS B N 1
ATOM 851 C CA . LYS B 1 33 ? 37.812 79.872 122.523 1.00 75.02 51 LYS B CA 1
ATOM 852 C C . LYS B 1 33 ? 37.205 80.249 123.862 1.00 70.82 51 LYS B C 1
ATOM 853 O O . LYS B 1 33 ? 37.674 79.790 124.904 1.00 70.99 51 LYS B O 1
ATOM 859 N N . GLY B 1 34 ? 36.154 81.063 123.828 1.00 65.84 52 GLY B N 1
ATOM 860 C CA . GLY B 1 34 ? 35.491 81.464 125.054 1.00 67.43 52 GLY B CA 1
ATOM 861 C C . GLY B 1 34 ? 34.992 80.248 125.814 1.00 73.85 52 GLY B C 1
ATOM 862 O O . GLY B 1 34 ? 35.454 79.961 126.920 1.00 65.40 52 GLY B O 1
ATOM 863 N N . ARG B 1 35 ? 34.049 79.524 125.216 1.00 75.17 53 ARG B N 1
ATOM 864 C CA . ARG B 1 35 ? 33.493 78.335 125.842 1.00 69.25 53 ARG B CA 1
ATOM 865 C C . ARG B 1 35 ? 34.596 77.342 126.192 1.00 72.63 53 ARG B C 1
ATOM 866 O O . ARG B 1 35 ? 34.457 76.550 127.124 1.00 75.66 53 ARG B O 1
ATOM 874 N N . ALA B 1 36 ? 35.698 77.403 125.454 1.00 66.73 54 ALA B N 1
ATOM 875 C CA . ALA B 1 36 ? 36.825 76.507 125.684 1.00 73.29 54 ALA B CA 1
ATOM 876 C C . ALA B 1 36 ? 37.582 76.878 126.960 1.00 76.38 54 ALA B C 1
ATOM 877 O O . ALA B 1 36 ? 37.915 76.007 127.770 1.00 75.04 54 ALA B O 1
ATOM 879 N N . SER B 1 37 ? 37.864 78.168 127.132 1.00 78.90 55 SER B N 1
ATOM 880 C CA . SER B 1 37 ? 38.565 78.638 128.325 1.00 77.88 55 SER B CA 1
ATOM 881 C C . SER B 1 37 ? 37.698 78.403 129.551 1.00 75.99 55 SER B C 1
ATOM 882 O O . SER B 1 37 ? 38.203 77.996 130.597 1.00 72.09 55 SER B O 1
ATOM 885 N N . GLU B 1 38 ? 36.397 78.659 129.418 1.00 72.06 56 GLU B N 1
ATOM 886 C CA . GLU B 1 38 ? 35.467 78.439 130.521 1.00 79.03 56 GLU B CA 1
ATOM 887 C C . GLU B 1 38 ? 35.574 76.993 130.984 1.00 85.56 56 GLU B C 1
ATOM 888 O O . GLU B 1 38 ? 35.271 76.685 132.132 1.00 94.28 56 GLU B O 1
ATOM 894 N N . LEU B 1 39 ? 36.001 76.111 130.083 1.00 87.81 57 LEU B N 1
ATOM 895 C CA . LEU B 1 39 ? 36.157 74.697 130.405 1.00 89.58 57 LEU B CA 1
ATOM 896 C C . LEU B 1 39 ? 37.519 74.407 131.010 1.00 89.62 57 LEU B C 1
ATOM 897 O O . LEU B 1 39 ? 37.617 73.625 131.951 1.00 88.09 57 LEU B O 1
ATOM 902 N N . GLN B 1 40 ? 38.565 75.028 130.467 1.00 95.13 58 GLN B N 1
ATOM 903 C CA . GLN B 1 40 ? 39.927 74.823 130.970 1.00 99.96 58 GLN B CA 1
ATOM 904 C C . GLN B 1 40 ? 40.009 75.159 132.455 1.00 103.40 58 GLN B C 1
ATOM 905 O O . GLN B 1 40 ? 40.431 74.333 133.266 1.00 107.30 58 GLN B O 1
ATOM 911 N N . ARG B 1 41 ? 39.618 76.381 132.806 1.00 101.55 59 ARG B N 1
ATOM 912 C CA . ARG B 1 41 ? 39.639 76.794 134.199 1.00 101.77 59 ARG B CA 1
ATOM 913 C C . ARG B 1 41 ? 38.635 75.943 134.969 1.00 102.19 59 ARG B C 1
ATOM 914 O O . ARG B 1 41 ? 38.934 75.450 136.054 1.00 105.78 59 ARG B O 1
ATOM 930 N N . GLU B 1 43 ? 38.008 73.179 134.700 1.00 99.46 61 GLU B N 1
ATOM 931 C CA . GLU B 1 43 ? 38.642 71.883 134.913 1.00 104.12 61 GLU B CA 1
ATOM 932 C C . GLU B 1 43 ? 39.504 71.950 136.168 1.00 105.78 61 GLU B C 1
ATOM 933 O O . GLU B 1 43 ? 39.262 71.229 137.134 1.00 107.76 61 GLU B O 1
ATOM 939 N N . THR B 1 44 ? 40.506 72.826 136.146 1.00 107.38 62 THR B N 1
ATOM 940 C CA . THR B 1 44 ? 41.417 72.996 137.277 1.00 108.75 62 THR B CA 1
ATOM 941 C C . THR B 1 44 ? 40.672 73.301 138.578 1.00 108.95 62 THR B C 1
ATOM 942 O O . THR B 1 44 ? 41.167 73.010 139.670 1.00 107.07 62 THR B O 1
ATOM 946 N N . ASP B 1 45 ? 39.488 73.896 138.450 1.00 110.47 63 ASP B N 1
ATOM 947 C CA . ASP B 1 45 ? 38.646 74.231 139.598 1.00 114.28 63 ASP B CA 1
ATOM 948 C C . ASP B 1 45 ? 38.152 72.941 140.239 1.00 116.72 63 ASP B C 1
ATOM 949 O O . ASP B 1 45 ? 38.052 72.837 141.463 1.00 120.76 63 ASP B O 1
ATOM 954 N N . LEU B 1 46 ? 37.849 71.959 139.394 1.00 117.43 64 LEU B N 1
ATOM 955 C CA . LEU B 1 46 ? 37.349 70.667 139.845 1.00 117.88 64 LEU B CA 1
ATOM 956 C C . LEU B 1 46 ? 38.512 69.705 140.101 1.00 121.68 64 LEU B C 1
ATOM 957 O O . LEU B 1 46 ? 38.469 68.904 141.037 1.00 125.03 64 LEU B O 1
ATOM 962 N N . GLN B 1 47 ? 39.550 69.792 139.271 1.00 123.64 65 GLN B N 1
ATOM 963 C CA . GLN B 1 47 ? 40.722 68.926 139.409 1.00 124.02 65 GLN B CA 1
ATOM 964 C C . GLN B 1 47 ? 41.447 69.193 140.723 1.00 124.83 65 GLN B C 1
ATOM 965 O O . GLN B 1 47 ? 42.096 68.302 141.273 1.00 126.76 65 GLN B O 1
ATOM 967 N N . ALA B 1 48 ? 41.346 70.428 141.211 1.00 125.06 66 ALA B N 1
ATOM 968 C CA . ALA B 1 48 ? 41.979 70.813 142.469 1.00 121.33 66 ALA B CA 1
ATOM 969 C C . ALA B 1 48 ? 41.052 70.489 143.637 1.00 118.32 66 ALA B C 1
ATOM 970 O O . ALA B 1 48 ? 40.865 71.308 144.538 1.00 115.46 66 ALA B O 1
ATOM 972 N N . LYS B 1 49 ? 40.467 69.293 143.603 1.00 114.33 67 LYS B N 1
ATOM 973 C CA . LYS B 1 49 ? 39.563 68.838 144.650 1.00 109.43 67 LYS B CA 1
ATOM 974 C C . LYS B 1 49 ? 39.582 67.315 144.728 1.00 109.60 67 LYS B C 1
ATOM 975 O O . LYS B 1 49 ? 40.609 66.677 144.460 1.00 106.47 67 LYS B O 1
ATOM 981 N N . ARG B 1 73 ? 30.987 67.256 139.179 1.00 87.92 91 ARG B N 1
ATOM 982 C CA . ARG B 1 73 ? 31.764 66.712 138.068 1.00 93.35 91 ARG B CA 1
ATOM 983 C C . ARG B 1 73 ? 30.844 66.125 136.999 1.00 96.63 91 ARG B C 1
ATOM 984 O O . ARG B 1 73 ? 31.281 65.821 135.886 1.00 92.98 91 ARG B O 1
ATOM 986 N N . GLN B 1 74 ? 29.568 65.966 137.348 1.00 100.81 92 GLN B N 1
ATOM 987 C CA . GLN B 1 74 ? 28.574 65.426 136.426 1.00 103.25 92 GLN B CA 1
ATOM 988 C C . GLN B 1 74 ? 28.155 66.526 135.459 1.00 106.21 92 GLN B C 1
ATOM 989 O O . GLN B 1 74 ? 27.632 66.259 134.375 1.00 109.37 92 GLN B O 1
ATOM 991 N N . THR B 1 75 ? 28.387 67.769 135.865 1.00 104.56 93 THR B N 1
ATOM 992 C CA . THR B 1 75 ? 28.051 68.913 135.034 1.00 101.60 93 THR B CA 1
ATOM 993 C C . THR B 1 75 ? 29.215 69.182 134.092 1.00 98.11 93 THR B C 1
ATOM 994 O O . THR B 1 75 ? 29.027 69.670 132.980 1.00 97.73 93 THR B O 1
ATOM 998 N N . PHE B 1 76 ? 30.421 68.848 134.536 1.00 93.89 94 PHE B N 1
ATOM 999 C CA . PHE B 1 76 ? 31.596 69.056 133.707 1.00 91.17 94 PHE B CA 1
ATOM 1000 C C . PHE B 1 76 ? 31.568 68.124 132.502 1.00 91.19 94 PHE B C 1
ATOM 1001 O O . PHE B 1 76 ? 31.629 68.573 131.358 1.00 90.28 94 PHE B O 1
ATOM 1009 N N . ALA B 1 77 ? 31.480 66.825 132.768 1.00 88.18 95 ALA B N 1
ATOM 1010 C CA . ALA B 1 77 ? 31.445 65.825 131.709 1.00 89.65 95 ALA B CA 1
ATOM 1011 C C . ALA B 1 77 ? 30.273 66.037 130.745 1.00 90.50 95 ALA B C 1
ATOM 1012 O O . ALA B 1 77 ? 30.430 65.887 129.533 1.00 88.29 95 ALA B O 1
ATOM 1014 N N . GLN B 1 78 ? 29.107 66.388 131.287 1.00 90.64 96 GLN B N 1
ATOM 1015 C CA . GLN B 1 78 ? 27.906 66.612 130.481 1.00 89.40 96 GLN B CA 1
ATOM 1016 C C . GLN B 1 78 ? 27.930 67.946 129.740 1.00 90.82 96 GLN B C 1
ATOM 1017 O O . GLN B 1 78 ? 27.059 68.223 128.913 1.00 94.45 96 GLN B O 1
ATOM 1019 N N . LYS B 1 79 ? 28.924 68.773 130.042 1.00 88.80 97 LYS B N 1
ATOM 1020 C CA . LYS B 1 79 ? 29.053 70.076 129.404 1.00 80.84 97 LYS B CA 1
ATOM 1021 C C . LYS B 1 79 ? 30.224 70.037 128.427 1.00 80.81 97 LYS B C 1
ATOM 1022 O O . LYS B 1 79 ? 30.180 70.650 127.360 1.00 82.58 97 LYS B O 1
ATOM 1028 N N . ALA B 1 80 ? 31.273 69.314 128.799 1.00 72.75 98 ALA B N 1
ATOM 1029 C CA . ALA B 1 80 ? 32.445 69.191 127.948 1.00 77.78 98 ALA B CA 1
ATOM 1030 C C . ALA B 1 80 ? 32.103 68.303 126.758 1.00 84.86 98 ALA B C 1
ATOM 1031 O O . ALA B 1 80 ? 32.762 68.362 125.718 1.00 85.30 98 ALA B O 1
ATOM 1033 N N . GLN B 1 81 ? 31.070 67.478 126.920 1.00 84.03 99 GLN B N 1
ATOM 1034 C CA . GLN B 1 81 ? 30.630 66.585 125.856 1.00 83.89 99 GLN B CA 1
ATOM 1035 C C . GLN B 1 81 ? 29.884 67.404 124.809 1.00 81.32 99 GLN B C 1
ATOM 1036 O O . GLN B 1 81 ? 30.199 67.343 123.623 1.00 80.08 99 GLN B O 1
ATOM 1038 N N . ALA B 1 82 ? 28.899 68.178 125.256 1.00 76.05 100 ALA B N 1
ATOM 1039 C CA . ALA B 1 82 ? 28.118 69.013 124.351 1.00 75.17 100 ALA B CA 1
ATOM 1040 C C . ALA B 1 82 ? 29.046 69.933 123.559 1.00 78.31 100 ALA B C 1
ATOM 1041 O O . ALA B 1 82 ? 28.865 70.129 122.356 1.00 75.94 100 ALA B O 1
ATOM 1043 N N . PHE B 1 83 ? 30.037 70.496 124.244 1.00 71.57 101 PHE B N 1
ATOM 1044 C CA . PHE B 1 83 ? 31.001 71.387 123.610 1.00 69.88 101 PHE B CA 1
ATOM 1045 C C . PHE B 1 83 ? 31.690 70.670 122.459 1.00 71.84 101 PHE B C 1
ATOM 1046 O O . PHE B 1 83 ? 31.780 71.197 121.354 1.00 62.66 101 PHE B O 1
ATOM 1054 N N . GLU B 1 84 ? 32.182 69.467 122.739 1.00 75.53 102 GLU B N 1
ATOM 1055 C CA . GLU B 1 84 ? 32.877 68.654 121.751 1.00 79.39 102 GLU B CA 1
ATOM 1056 C C . GLU B 1 84 ? 32.020 68.451 120.502 1.00 79.03 102 GLU B C 1
ATOM 1057 O O . GLU B 1 84 ? 32.504 68.586 119.375 1.00 80.51 102 GLU B O 1
ATOM 1063 N N . GLN B 1 85 ? 30.747 68.131 120.718 1.00 74.07 103 GLN B N 1
ATOM 1064 C CA . GLN B 1 85 ? 29.797 67.910 119.633 1.00 76.63 103 GLN B CA 1
ATOM 1065 C C . GLN B 1 85 ? 29.604 69.183 118.828 1.00 74.77 103 GLN B C 1
ATOM 1066 O O . GLN B 1 85 ? 29.753 69.184 117.608 1.00 81.33 103 GLN B O 1
ATOM 1072 N N . ASP B 1 86 ? 29.257 70.262 119.521 1.00 70.88 104 ASP B N 1
ATOM 1073 C CA . ASP B 1 86 ? 29.037 71.549 118.880 1.00 70.41 104 ASP B CA 1
ATOM 1074 C C . ASP B 1 86 ? 30.177 71.946 117.953 1.00 67.57 104 ASP B C 1
ATOM 1075 O O . ASP B 1 86 ? 29.936 72.431 116.842 1.00 61.79 104 ASP B O 1
ATOM 1080 N N . ARG B 1 87 ? 31.411 71.738 118.404 1.00 56.00 105 ARG B N 1
ATOM 1081 C CA . ARG B 1 87 ? 32.568 72.090 117.596 1.00 68.34 105 ARG B CA 1
ATOM 1082 C C . ARG B 1 87 ? 32.672 71.208 116.350 1.00 71.24 105 ARG B C 1
ATOM 1083 O O . ARG B 1 87 ? 32.874 71.718 115.247 1.00 62.56 105 ARG B O 1
ATOM 1091 N N . ALA B 1 88 ? 32.527 69.894 116.526 1.00 66.53 106 ALA B N 1
ATOM 1092 C CA . ALA B 1 88 ? 32.608 68.958 115.402 1.00 66.92 106 ALA B CA 1
ATOM 1093 C C . ALA B 1 88 ? 31.508 69.273 114.393 1.00 64.59 106 ALA B C 1
ATOM 1094 O O . ALA B 1 88 ? 31.762 69.367 113.193 1.00 63.01 106 ALA B O 1
ATOM 1096 N N . ARG B 1 89 ? 30.289 69.455 114.888 1.00 57.07 107 ARG B N 1
ATOM 1097 C CA . ARG B 1 89 ? 29.166 69.780 114.029 1.00 57.05 107 ARG B CA 1
ATOM 1098 C C . ARG B 1 89 ? 29.457 71.058 113.251 1.00 57.67 107 ARG B C 1
ATOM 1099 O O . ARG B 1 89 ? 29.327 71.097 112.028 1.00 67.65 107 ARG B O 1
ATOM 1107 N N . ARG B 1 90 ? 29.857 72.102 113.964 1.00 56.49 108 ARG B N 1
ATOM 1108 C CA . ARG B 1 90 ? 30.171 73.378 113.333 1.00 56.94 108 ARG B CA 1
ATOM 1109 C C . ARG B 1 90 ? 31.323 73.277 112.322 1.00 54.66 108 ARG B C 1
ATOM 1110 O O . ARG B 1 90 ? 31.305 73.943 111.286 1.00 49.31 108 ARG B O 1
ATOM 1118 N N . SER B 1 91 ? 32.318 72.447 112.620 1.00 45.95 109 SER B N 1
ATOM 1119 C CA . SER B 1 91 ? 33.445 72.275 111.718 1.00 51.75 109 SER B CA 1
ATOM 1120 C C . SER B 1 91 ? 32.958 71.591 110.424 1.00 54.54 109 SER B C 1
ATOM 1121 O O . SER B 1 91 ? 33.312 72.008 109.325 1.00 51.85 109 SER B O 1
ATOM 1124 N N . ASN B 1 92 ? 32.129 70.558 110.556 1.00 51.03 110 ASN B N 1
ATOM 1125 C CA . ASN B 1 92 ? 31.575 69.880 109.388 1.00 56.58 110 ASN B CA 1
ATOM 1126 C C . ASN B 1 92 ? 30.784 70.846 108.519 1.00 56.06 110 ASN B C 1
ATOM 1127 O O . ASN B 1 92 ? 30.878 70.809 107.292 1.00 48.51 110 ASN B O 1
ATOM 1132 N N . GLU B 1 93 ? 29.990 71.702 109.150 1.00 51.12 111 GLU B N 1
ATOM 1133 C CA . GLU B 1 93 ? 29.202 72.666 108.393 1.00 47.45 111 GLU B CA 1
ATOM 1134 C C . GLU B 1 93 ? 30.090 73.592 107.583 1.00 43.51 111 GLU B C 1
ATOM 1135 O O . GLU B 1 93 ? 29.861 73.787 106.389 1.00 49.63 111 GLU B O 1
ATOM 1141 N N . GLU B 1 94 ? 31.104 74.170 108.223 1.00 39.55 112 GLU B N 1
ATOM 1142 C CA . GLU B 1 94 ? 31.966 75.097 107.504 1.00 44.81 112 GLU B CA 1
ATOM 1143 C C . GLU B 1 94 ? 32.727 74.371 106.411 1.00 45.45 112 GLU B C 1
ATOM 1144 O O . GLU B 1 94 ? 32.956 74.928 105.346 1.00 48.67 112 GLU B O 1
ATOM 1150 N N . ARG B 1 95 ? 33.094 73.121 106.673 1.00 50.83 113 ARG B N 1
ATOM 1151 C CA . ARG B 1 95 ? 33.798 72.314 105.689 1.00 53.16 113 ARG B CA 1
ATOM 1152 C C . ARG B 1 95 ? 32.876 72.106 104.490 1.00 51.31 113 ARG B C 1
ATOM 1153 O O . ARG B 1 95 ? 33.265 72.325 103.347 1.00 51.12 113 ARG B O 1
ATOM 1161 N N . GLY B 1 96 ? 31.645 71.697 104.774 1.00 43.77 114 GLY B N 1
ATOM 1162 C CA . GLY B 1 96 ? 30.670 71.459 103.725 1.00 36.37 114 GLY B CA 1
ATOM 1163 C C . GLY B 1 96 ? 30.390 72.696 102.904 1.00 43.49 114 GLY B C 1
ATOM 1164 O O . GLY B 1 96 ? 30.189 72.592 101.698 1.00 41.57 114 GLY B O 1
ATOM 1165 N N . LYS B 1 97 ? 30.370 73.868 103.538 1.00 42.17 115 LYS B N 1
ATOM 1166 C CA . LYS B 1 97 ? 30.106 75.099 102.795 1.00 47.59 115 LYS B CA 1
ATOM 1167 C C . LYS B 1 97 ? 31.253 75.413 101.833 1.00 40.98 115 LYS B C 1
ATOM 1168 O O . LYS B 1 97 ? 31.045 75.961 100.754 1.00 41.83 115 LYS B O 1
ATOM 1174 N N . LEU B 1 98 ? 32.467 75.070 102.231 1.00 39.16 116 LEU B N 1
ATOM 1175 C CA . LEU B 1 98 ? 33.618 75.330 101.383 1.00 46.98 116 LEU B CA 1
ATOM 1176 C C . LEU B 1 98 ? 33.588 74.390 100.164 1.00 38.15 116 LEU B C 1
ATOM 1177 O O . LEU B 1 98 ? 33.790 74.801 99.020 1.00 34.18 116 LEU B O 1
ATOM 1182 N N . VAL B 1 99 ? 33.318 73.120 100.421 1.00 38.06 117 VAL B N 1
ATOM 1183 C CA . VAL B 1 99 ? 33.242 72.140 99.359 1.00 41.99 117 VAL B CA 1
ATOM 1184 C C . VAL B 1 99 ? 32.202 72.583 98.329 1.00 38.00 117 VAL B C 1
ATOM 1185 O O . VAL B 1 99 ? 32.445 72.515 97.126 1.00 37.84 117 VAL B O 1
ATOM 1189 N N . THR B 1 100 ? 31.054 73.057 98.804 1.00 33.95 118 THR B N 1
ATOM 1190 C CA . THR B 1 100 ? 29.981 73.518 97.918 1.00 35.01 118 THR B CA 1
ATOM 1191 C C . THR B 1 100 ? 30.449 74.655 97.025 1.00 40.51 118 THR B C 1
ATOM 1192 O O . THR B 1 100 ? 30.199 74.654 95.815 1.00 42.47 118 THR B O 1
ATOM 1196 N N . ARG B 1 101 ? 31.140 75.622 97.617 1.00 31.29 119 ARG B N 1
ATOM 1197 C CA . ARG B 1 101 ? 31.623 76.759 96.847 1.00 41.70 119 ARG B CA 1
ATOM 1198 C C . ARG B 1 101 ? 32.632 76.347 95.780 1.00 36.69 119 ARG B C 1
ATOM 1199 O O . ARG B 1 101 ? 32.671 76.938 94.705 1.00 36.48 119 ARG B O 1
ATOM 1207 N N . ILE B 1 102 ? 33.451 75.345 96.091 1.00 28.52 120 ILE B N 1
ATOM 1208 C CA . ILE B 1 102 ? 34.439 74.836 95.159 1.00 34.21 120 ILE B CA 1
ATOM 1209 C C . ILE B 1 102 ? 33.742 74.028 94.039 1.00 31.96 120 ILE B C 1
ATOM 1210 O O . ILE B 1 102 ? 34.078 74.149 92.860 1.00 29.66 120 ILE B O 1
ATOM 1215 N N . GLN B 1 103 ? 32.753 73.221 94.402 1.00 33.66 121 GLN B N 1
ATOM 1216 C CA . GLN B 1 103 ? 32.030 72.465 93.385 1.00 36.25 121 GLN B CA 1
ATOM 1217 C C . GLN B 1 103 ? 31.359 73.438 92.408 1.00 30.84 121 GLN B C 1
ATOM 1218 O O . GLN B 1 103 ? 31.369 73.197 91.201 1.00 34.58 121 GLN B O 1
ATOM 1224 N N . THR B 1 104 ? 30.815 74.549 92.911 1.00 29.02 122 THR B N 1
ATOM 1225 C CA . THR B 1 104 ? 30.185 75.552 92.030 1.00 28.56 122 THR B CA 1
ATOM 1226 C C . THR B 1 104 ? 31.205 76.071 91.019 1.00 28.33 122 THR B C 1
ATOM 1227 O O . THR B 1 104 ? 30.884 76.263 89.849 1.00 32.85 122 THR B O 1
ATOM 1231 N N . ALA B 1 105 ? 32.445 76.284 91.458 1.00 29.47 123 ALA B N 1
ATOM 1232 C CA . ALA B 1 105 ? 33.490 76.755 90.535 1.00 29.06 123 ALA B CA 1
ATOM 1233 C C . ALA B 1 105 ? 33.926 75.645 89.541 1.00 27.80 123 ALA B C 1
ATOM 1234 O O . ALA B 1 105 ? 34.202 75.913 88.360 1.00 26.04 123 ALA B O 1
ATOM 1236 N N . VAL B 1 106 ? 33.988 74.402 90.018 1.00 26.54 124 VAL B N 1
ATOM 1237 C CA . VAL B 1 106 ? 34.342 73.297 89.133 1.00 28.91 124 VAL B CA 1
ATOM 1238 C C . VAL B 1 106 ? 33.346 73.208 87.971 1.00 29.44 124 VAL B C 1
ATOM 1239 O O . VAL B 1 106 ? 33.742 73.110 86.800 1.00 27.84 124 VAL B O 1
ATOM 1243 N N . LYS B 1 107 ? 32.054 73.261 88.292 1.00 29.14 125 LYS B N 1
ATOM 1244 C CA . LYS B 1 107 ? 31.011 73.209 87.249 1.00 32.71 125 LYS B CA 1
ATOM 1245 C C . LYS B 1 107 ? 31.125 74.383 86.264 1.00 30.12 125 LYS B C 1
ATOM 1246 O O . LYS B 1 107 ? 31.001 74.218 85.038 1.00 31.64 125 LYS B O 1
ATOM 1252 N N . SER B 1 108 ? 31.344 75.577 86.799 1.00 33.93 126 SER B N 1
ATOM 1253 C CA . SER B 1 108 ? 31.470 76.758 85.956 1.00 31.18 126 SER B CA 1
ATOM 1254 C C . SER B 1 108 ? 32.626 76.542 84.968 1.00 26.13 126 SER B C 1
ATOM 1255 O O . SER B 1 108 ? 32.485 76.750 83.764 1.00 32.53 126 SER B O 1
ATOM 1258 N N . VAL B 1 109 ? 33.766 76.100 85.471 1.00 31.53 127 VAL B N 1
ATOM 1259 C CA . VAL B 1 109 ? 34.906 75.847 84.586 1.00 30.52 127 VAL B CA 1
ATOM 1260 C C . VAL B 1 109 ? 34.590 74.678 83.633 1.00 32.03 127 VAL B C 1
ATOM 1261 O O . VAL B 1 109 ? 34.833 74.769 82.432 1.00 27.15 127 VAL B O 1
ATOM 1265 N N . ALA B 1 110 ? 34.023 73.593 84.150 1.00 27.14 128 ALA B N 1
ATOM 1266 C CA . ALA B 1 110 ? 33.713 72.458 83.271 1.00 33.71 128 ALA B CA 1
ATOM 1267 C C . ALA B 1 110 ? 32.779 72.875 82.110 1.00 31.27 128 ALA B C 1
ATOM 1268 O O . ALA B 1 110 ? 33.032 72.534 80.942 1.00 26.09 128 ALA B O 1
ATOM 1270 N N . ASN B 1 111 ? 31.718 73.629 82.411 1.00 30.37 129 ASN B N 1
ATOM 1271 C CA . ASN B 1 111 ? 30.801 74.067 81.339 1.00 30.64 129 ASN B CA 1
ATOM 1272 C C . ASN B 1 111 ? 31.465 75.012 80.333 1.00 35.89 129 ASN B C 1
ATOM 1273 O O . ASN B 1 111 ? 31.169 74.925 79.139 1.00 28.38 129 ASN B O 1
ATOM 1278 N N . SER B 1 112 ? 32.352 75.903 80.794 1.00 29.05 130 S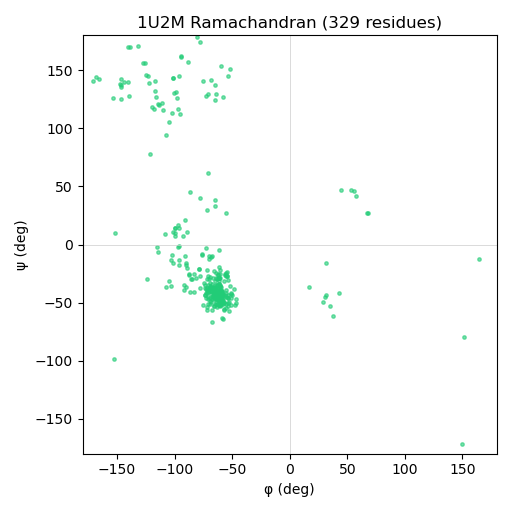ER B N 1
ATOM 1279 C CA . SER B 1 112 ? 33.066 76.816 79.872 1.00 32.34 130 SER B CA 1
ATOM 1280 C C . SER B 1 112 ? 33.963 76.023 78.940 1.00 24.77 130 SER B C 1
ATOM 1281 O O . SER B 1 112 ? 34.039 76.331 77.769 1.00 27.32 130 SER B O 1
ATOM 1284 N N . GLN B 1 113 ? 34.647 75.001 79.451 1.00 26.96 131 GLN B N 1
ATOM 1285 C CA . GLN B 1 113 ? 35.549 74.236 78.580 1.00 29.47 131 GLN B CA 1
ATOM 1286 C C . GLN B 1 113 ? 34.929 72.964 77.990 1.00 35.17 131 GLN B C 1
ATOM 1287 O O . GLN B 1 113 ? 35.644 72.107 77.466 1.00 30.07 131 GLN B O 1
ATOM 1293 N N . ASP B 1 114 ? 33.604 72.845 78.068 1.00 28.78 132 ASP B N 1
ATOM 1294 C CA . ASP B 1 114 ? 32.906 71.669 77.544 1.00 27.35 132 ASP B CA 1
ATOM 1295 C C . ASP B 1 114 ? 33.467 70.339 78.094 1.00 30.72 132 ASP B C 1
ATOM 1296 O O . ASP B 1 114 ? 33.739 69.401 77.347 1.00 26.37 132 ASP B O 1
ATOM 1301 N N . ILE B 1 115 ? 33.661 70.283 79.405 1.00 25.90 133 ILE B N 1
ATOM 1302 C CA . ILE B 1 115 ? 34.149 69.080 80.076 1.00 27.86 133 ILE B CA 1
ATOM 1303 C C . ILE B 1 115 ? 32.935 68.388 80.693 1.00 29.69 133 ILE B C 1
ATOM 1304 O O . ILE B 1 115 ? 32.125 69.010 81.397 1.00 26.15 133 ILE B O 1
ATOM 1309 N N . ASP B 1 116 ? 32.805 67.098 80.434 1.00 26.69 134 ASP B N 1
ATOM 1310 C CA . ASP B 1 116 ? 31.654 66.361 80.935 1.00 27.57 134 ASP B CA 1
ATOM 1311 C C . ASP B 1 116 ? 31.854 65.601 82.228 1.00 24.75 134 ASP B C 1
ATOM 1312 O O . ASP B 1 116 ? 30.893 65.146 82.859 1.00 25.21 134 ASP B O 1
ATOM 1317 N N . LEU B 1 117 ? 33.097 65.451 82.644 1.00 22.37 135 LEU B N 1
ATOM 1318 C CA . LEU B 1 117 ? 33.319 64.697 83.876 1.00 29.04 135 LEU B CA 1
ATOM 1319 C C . LEU B 1 117 ? 34.607 65.159 84.517 1.00 26.78 135 LEU B C 1
ATOM 1320 O O . LEU B 1 117 ? 35.656 65.189 83.865 1.00 25.25 135 LEU B O 1
ATOM 1325 N N . VAL B 1 118 ? 34.527 65.551 85.783 1.00 26.80 136 VAL B N 1
ATOM 1326 C CA . VAL B 1 118 ? 35.723 65.987 86.496 1.00 27.31 136 VAL B CA 1
ATOM 1327 C C . VAL B 1 118 ? 35.946 65.081 87.701 1.00 22.98 136 VAL B C 1
ATOM 1328 O O . VAL B 1 118 ? 35.114 65.017 88.604 1.00 27.20 136 VAL B O 1
ATOM 1332 N N . VAL B 1 119 ? 37.080 64.390 87.704 1.00 23.98 137 VAL B N 1
ATOM 1333 C CA . VAL B 1 119 ? 37.424 63.460 88.787 1.00 25.94 137 VAL B CA 1
ATOM 1334 C C . VAL B 1 119 ? 38.430 64.091 89.759 1.00 32.34 137 VAL B C 1
ATOM 1335 O O . VAL B 1 119 ? 39.339 64.823 89.346 1.00 35.07 137 VAL B O 1
ATOM 1339 N N . ASP B 1 120 ? 38.272 63.791 91.040 1.00 28.82 138 ASP B N 1
ATOM 1340 C CA . ASP B 1 120 ? 39.158 64.288 92.094 1.00 23.73 138 ASP B CA 1
ATOM 1341 C C . ASP B 1 120 ? 40.559 63.675 91.831 1.00 31.57 138 ASP B C 1
ATOM 1342 O O . ASP B 1 120 ? 40.709 62.447 91.734 1.00 32.44 138 ASP B O 1
ATOM 1347 N N . ALA B 1 121 ? 41.578 64.520 91.705 1.00 27.71 139 ALA B N 1
ATOM 1348 C CA . ALA B 1 121 ? 42.936 64.025 91.428 1.00 32.64 139 ALA B CA 1
ATOM 1349 C C . ALA B 1 121 ? 43.411 62.990 92.447 1.00 34.08 139 ALA B C 1
ATOM 1350 O O . ALA B 1 121 ? 44.225 62.129 92.131 1.00 31.56 139 ALA B O 1
ATOM 1352 N N . ASN B 1 122 ? 42.892 63.044 93.666 1.00 31.12 140 ASN B N 1
ATOM 1353 C CA . ASN B 1 122 ? 43.345 62.075 94.653 1.00 31.53 140 ASN B CA 1
ATOM 1354 C C . ASN B 1 122 ? 42.915 60.637 94.323 1.00 38.01 140 ASN B C 1
ATOM 1355 O O . ASN B 1 122 ? 43.364 59.694 94.963 1.00 37.35 140 ASN B O 1
ATOM 1360 N N . ALA B 1 123 ? 42.047 60.469 93.328 1.00 34.27 141 ALA B N 1
ATOM 1361 C CA . ALA B 1 123 ? 41.571 59.140 92.939 1.00 34.28 141 ALA B CA 1
ATOM 1362 C C . ALA B 1 123 ? 42.192 58.754 91.603 1.00 34.26 141 ALA B C 1
ATOM 1363 O O . ALA B 1 123 ? 41.810 57.748 90.995 1.00 36.30 141 ALA B O 1
ATOM 1365 N N . VAL B 1 124 ? 43.154 59.553 91.150 1.00 25.16 142 VAL B N 1
ATOM 1366 C CA . VAL B 1 124 ? 43.794 59.315 89.855 1.00 28.90 142 VAL B CA 1
ATOM 1367 C C . VAL B 1 124 ? 45.291 58.983 89.985 1.00 31.41 142 VAL B C 1
ATOM 1368 O O . VAL B 1 124 ? 46.038 59.729 90.600 1.00 30.94 142 VAL B O 1
ATOM 1372 N N . ALA B 1 125 ? 45.725 57.871 89.401 1.00 32.05 143 ALA B N 1
ATOM 1373 C CA . ALA B 1 125 ? 47.142 57.474 89.490 1.00 31.57 143 ALA B CA 1
ATOM 1374 C C . ALA B 1 125 ? 47.940 57.918 88.269 1.00 28.61 143 ALA B C 1
ATOM 1375 O O . ALA B 1 125 ? 49.167 57.974 88.305 1.00 33.44 143 ALA B O 1
ATOM 1377 N N . TYR B 1 126 ? 47.246 58.241 87.184 1.00 27.54 144 TYR B N 1
ATOM 1378 C CA . TYR B 1 126 ? 47.909 58.726 85.968 1.00 22.05 144 TYR B CA 1
ATOM 1379 C C . TYR B 1 126 ? 46.900 59.347 85.020 1.00 24.09 144 TYR B C 1
ATOM 1380 O O . TYR B 1 126 ? 45.781 58.853 84.886 1.00 26.79 144 TYR B O 1
ATOM 1389 N N . ASN B 1 127 ? 47.305 60.417 84.351 1.00 22.42 145 ASN B N 1
ATOM 1390 C CA . ASN B 1 127 ? 46.452 61.043 83.353 1.00 27.64 145 ASN B CA 1
ATOM 1391 C C . ASN B 1 127 ? 47.329 61.606 82.241 1.00 25.84 145 ASN B C 1
ATOM 1392 O O . ASN B 1 127 ? 48.376 62.202 82.498 1.00 25.88 145 ASN B O 1
ATOM 1397 N N . SER B 1 128 ? 46.923 61.372 80.992 1.00 24.93 146 SER B N 1
ATOM 1398 C CA . SER B 1 128 ? 47.674 61.881 79.852 1.00 26.55 146 SER B CA 1
ATOM 1399 C C . SER B 1 128 ? 47.341 63.385 79.701 1.00 32.27 146 SER B C 1
ATOM 1400 O O . SER B 1 128 ? 46.446 63.887 80.395 1.00 24.53 146 SER B O 1
ATOM 1403 N N . SER B 1 129 ? 48.018 64.086 78.782 1.00 23.33 147 SER B N 1
ATOM 1404 C CA . SER B 1 129 ? 47.756 65.532 78.582 1.00 31.22 147 SER B CA 1
ATOM 1405 C C . SER B 1 129 ? 46.343 65.816 78.081 1.00 32.46 147 SER B C 1
ATOM 1406 O O . SER B 1 129 ? 45.821 66.916 78.293 1.00 34.92 147 SER B O 1
ATOM 1409 N N . ASP B 1 130 ? 45.709 64.849 77.422 1.00 27.70 148 ASP B N 1
ATOM 1410 C CA . ASP B 1 130 ? 44.333 65.080 76.978 1.00 37.69 148 ASP B CA 1
ATOM 1411 C C . ASP B 1 130 ? 43.357 65.127 78.170 1.00 38.48 148 ASP B C 1
ATOM 1412 O O . ASP B 1 130 ? 42.192 65.476 78.015 1.00 41.88 148 ASP B O 1
ATOM 1417 N N . VAL B 1 131 ? 43.825 64.767 79.358 1.00 31.60 149 VAL B N 1
ATOM 1418 C CA . VAL B 1 131 ? 42.964 64.822 80.540 1.00 27.40 149 VAL B CA 1
ATOM 1419 C C . VAL B 1 131 ? 43.491 66.002 81.333 1.00 34.20 149 VAL B C 1
ATOM 1420 O O . VAL B 1 131 ? 44.437 65.892 82.120 1.00 30.68 149 VAL B O 1
ATOM 1424 N N . LYS B 1 132 ? 42.870 67.149 81.108 1.00 30.04 150 LYS B N 1
ATOM 1425 C CA . LYS B 1 132 ? 43.329 68.362 81.750 1.00 27.50 150 LYS B CA 1
ATOM 1426 C C . LYS B 1 132 ? 43.133 68.448 83.255 1.00 31.46 150 LYS B C 1
ATOM 1427 O O . LYS B 1 132 ? 42.131 67.988 83.798 1.00 33.65 150 LYS B O 1
ATOM 1433 N N . ASP B 1 133 ? 44.130 69.019 83.928 1.00 33.09 151 ASP B N 1
ATOM 1434 C CA . ASP B 1 133 ? 44.052 69.256 85.362 1.00 30.08 151 ASP B CA 1
ATOM 1435 C C . ASP B 1 133 ? 43.570 70.705 85.428 1.00 35.49 151 ASP B C 1
ATOM 1436 O O . ASP B 1 133 ? 44.294 71.619 85.031 1.00 31.79 151 ASP B O 1
ATOM 1441 N N . ILE B 1 134 ? 42.348 70.917 85.910 1.00 32.43 152 ILE B N 1
ATOM 1442 C CA . ILE B 1 134 ? 41.801 72.269 85.943 1.00 29.88 152 ILE B CA 1
ATOM 1443 C C . ILE B 1 134 ? 41.869 72.997 87.274 1.00 26.48 152 ILE B C 1
ATOM 1444 O O . ILE B 1 134 ? 41.198 74.027 87.444 1.00 32.29 152 ILE B O 1
ATOM 1449 N N . THR B 1 135 ? 42.671 72.483 88.208 1.00 26.95 153 THR B N 1
ATOM 1450 C CA . THR B 1 135 ? 42.778 73.086 89.534 1.00 33.11 153 THR B CA 1
ATOM 1451 C C . THR B 1 135 ? 42.950 74.613 89.538 1.00 39.53 153 THR B C 1
ATOM 1452 O O . THR B 1 135 ? 42.198 75.326 90.216 1.00 36.47 153 THR B O 1
ATOM 1456 N N . ALA B 1 136 ? 43.901 75.106 88.749 1.00 32.36 154 ALA B N 1
ATOM 1457 C CA . ALA B 1 136 ? 44.192 76.538 88.670 1.00 42.00 154 ALA B CA 1
ATOM 1458 C C . ALA B 1 136 ? 43.016 77.335 88.121 1.00 34.79 154 ALA B C 1
ATOM 1459 O O . ALA B 1 136 ? 42.712 78.418 88.616 1.00 39.82 154 ALA B O 1
ATOM 1461 N N . ASP B 1 137 ? 42.359 76.813 87.091 1.00 35.17 155 ASP B N 1
ATOM 1462 C CA . ASP B 1 137 ? 41.209 77.501 86.517 1.00 32.12 155 ASP B CA 1
ATOM 1463 C C . ASP B 1 137 ? 40.060 77.584 87.516 1.00 34.14 155 ASP B C 1
ATOM 1464 O O . ASP B 1 137 ? 39.358 78.588 87.588 1.00 37.68 155 ASP B O 1
ATOM 1469 N N . VAL B 1 138 ? 39.870 76.514 88.278 1.00 34.90 156 VAL B N 1
ATOM 1470 C CA . VAL B 1 138 ? 38.788 76.454 89.251 1.00 36.00 156 VAL B CA 1
ATOM 1471 C C . VAL B 1 138 ? 39.060 77.439 90.394 1.00 36.80 156 VAL B C 1
ATOM 1472 O O . VAL B 1 138 ? 38.188 78.225 90.758 1.00 32.25 156 VAL B O 1
ATOM 1476 N N . LEU B 1 139 ? 40.264 77.396 90.951 1.00 30.29 157 LEU B N 1
ATOM 1477 C CA . LEU B 1 139 ? 40.627 78.314 92.022 1.00 40.92 157 LEU B CA 1
ATOM 1478 C C . LEU B 1 139 ? 40.215 79.763 91.682 1.00 42.71 157 LEU B C 1
ATOM 1479 O O . LEU B 1 139 ? 39.609 80.441 92.497 1.00 42.98 157 LEU B O 1
ATOM 1484 N N . LYS B 1 140 ? 40.523 80.214 90.470 1.00 39.78 158 LYS B N 1
ATOM 1485 C CA . LYS B 1 140 ? 40.173 81.569 90.030 1.00 40.87 158 LYS B CA 1
ATOM 1486 C C . LYS B 1 140 ? 38.685 81.857 90.013 1.00 47.02 158 LYS B C 1
ATOM 1487 O O . LYS B 1 140 ? 38.289 83.018 89.993 1.00 52.64 158 LYS B O 1
ATOM 1493 N N . GLN B 1 141 ? 37.851 80.822 89.990 1.00 44.49 159 GLN B N 1
ATOM 1494 C CA . GLN B 1 141 ? 36.414 81.055 89.920 1.00 34.95 159 GLN B CA 1
ATOM 1495 C C . GLN B 1 141 ? 35.714 80.875 91.243 1.00 30.93 159 GLN B C 1
ATOM 1496 O O . GLN B 1 141 ? 34.530 81.172 91.349 1.00 41.48 159 GLN B O 1
ATOM 1502 N N . VAL B 1 142 ? 36.413 80.368 92.252 1.00 29.54 160 VAL B N 1
ATOM 1503 C CA . VAL B 1 142 ? 35.732 80.168 93.518 1.00 42.49 160 VAL B CA 1
ATOM 1504 C C . VAL B 1 142 ? 35.123 81.446 94.082 1.00 47.70 160 VAL B C 1
ATOM 1505 O O . VAL B 1 142 ? 35.799 82.452 94.234 1.00 56.21 160 VAL B O 1
ATOM 1509 N N . LYS B 1 143 ? 33.836 81.366 94.398 1.00 58.01 161 LYS B N 1
ATOM 1510 C CA . LYS B 1 143 ? 33.044 82.467 94.940 1.00 68.95 161 LYS B CA 1
ATOM 1511 C C . LYS B 1 143 ? 32.851 83.565 93.888 1.00 77.40 161 LYS B C 1
ATOM 1512 O O . LYS B 1 143 ? 31.751 83.614 93.289 1.00 79.17 161 LYS B O 1
ATOM 1515 N N . GLY C 1 1 ? 28.590 58.485 73.983 1.00 58.38 19 GLY C N 1
ATOM 1516 C CA . GLY C 1 1 ? 29.759 57.574 74.226 1.00 68.71 19 GLY C CA 1
ATOM 1517 C C . GLY C 1 1 ? 29.978 57.347 75.713 1.00 64.28 19 GLY C C 1
ATOM 1518 O O . GLY C 1 1 ? 29.580 56.328 76.284 1.00 69.68 19 GLY C O 1
ATOM 1527 N N . ALA C 1 3 ? 28.529 58.815 78.156 1.00 56.72 21 ALA C N 1
ATOM 1528 C CA . ALA C 1 3 ? 27.249 58.783 78.859 1.00 62.43 21 ALA C CA 1
ATOM 1529 C C . ALA C 1 3 ? 26.669 57.365 78.823 1.00 54.65 21 ALA C C 1
ATOM 1530 O O . ALA C 1 3 ? 25.761 57.037 79.586 1.00 53.64 21 ALA C O 1
ATOM 1532 N N . ASP C 1 4 ? 27.200 56.529 77.934 1.00 47.58 22 ASP C N 1
ATOM 1533 C CA . ASP C 1 4 ? 26.732 55.148 77.802 1.00 49.57 22 ASP C CA 1
ATOM 1534 C C . ASP C 1 4 ? 27.491 54.133 78.658 1.00 49.03 22 ASP C C 1
ATOM 1535 O O . ASP C 1 4 ? 26.903 53.182 79.162 1.00 56.55 22 ASP C O 1
ATOM 1540 N N . LYS C 1 5 ? 28.792 54.349 78.827 1.00 38.38 23 LYS C N 1
ATOM 1541 C CA . LYS C 1 5 ? 29.646 53.417 79.542 1.00 42.91 23 LYS C CA 1
ATOM 1542 C C . LYS C 1 5 ? 30.059 53.764 80.960 1.00 32.05 23 LYS C C 1
ATOM 1543 O O . LYS C 1 5 ? 30.590 52.917 81.669 1.00 36.53 23 LYS C O 1
ATOM 1549 N N . ILE C 1 6 ? 29.848 55.003 81.365 1.00 33.97 24 ILE C N 1
ATOM 1550 C CA . ILE C 1 6 ? 30.256 55.432 82.700 1.00 29.04 24 ILE C CA 1
ATOM 1551 C C . ILE C 1 6 ? 29.081 55.962 83.481 1.00 31.68 24 ILE C C 1
ATOM 1552 O O . ILE C 1 6 ? 28.224 56.673 82.948 1.00 38.81 24 ILE C O 1
ATOM 1557 N N . ALA C 1 7 ? 29.040 55.600 84.751 1.00 27.11 25 ALA C N 1
ATOM 1558 C CA . ALA C 1 7 ? 27.986 56.057 85.635 1.00 27.65 25 ALA C CA 1
ATOM 1559 C C . ALA C 1 7 ? 28.621 56.350 86.986 1.00 27.71 25 ALA C C 1
ATOM 1560 O O . ALA C 1 7 ? 29.793 56.023 87.233 1.00 27.40 25 ALA C O 1
ATOM 1562 N N . ILE C 1 8 ? 27.859 56.971 87.867 1.00 24.55 26 ILE C N 1
ATOM 1563 C CA . ILE C 1 8 ? 28.380 57.259 89.186 1.00 28.14 26 ILE C CA 1
ATOM 1564 C C . ILE C 1 8 ? 27.357 56.701 90.164 1.00 31.20 26 ILE C C 1
ATOM 1565 O O . ILE C 1 8 ? 26.198 56.526 89.822 1.00 29.73 26 ILE C O 1
ATOM 1570 N N . VAL C 1 9 ? 27.787 56.407 91.376 1.00 27.38 27 VAL C N 1
ATOM 1571 C CA . VAL C 1 9 ? 26.877 55.876 92.371 1.00 31.53 27 VAL C CA 1
ATOM 1572 C C . VAL C 1 9 ? 27.364 56.426 93.705 1.00 28.60 27 VAL C C 1
ATOM 1573 O O . VAL C 1 9 ? 28.572 56.554 93.936 1.00 32.85 27 VAL C O 1
ATOM 1577 N N . ASN C 1 10 ? 26.436 56.773 94.582 1.00 28.83 28 ASN C N 1
ATOM 1578 C CA . ASN C 1 10 ? 26.850 57.310 95.863 1.00 34.31 28 ASN C CA 1
ATOM 1579 C C . ASN C 1 10 ? 26.892 56.163 96.875 1.00 36.62 28 ASN C C 1
ATOM 1580 O O . ASN C 1 10 ? 25.877 55.828 97.493 1.00 35.53 28 ASN C O 1
ATOM 1593 N N . GLY C 1 12 ? 28.413 55.955 99.789 1.00 37.01 30 GLY C N 1
ATOM 1594 C CA . GLY C 1 12 ? 28.176 56.412 101.145 1.00 34.89 30 GLY C CA 1
ATOM 1595 C C . GLY C 1 12 ? 26.700 56.507 101.496 1.00 47.67 30 GLY C C 1
ATOM 1596 O O . GLY C 1 12 ? 26.288 56.101 102.586 1.00 44.59 30 GLY C O 1
ATOM 1597 N N . SER C 1 13 ? 25.904 57.039 100.571 1.00 39.67 31 SER C N 1
ATOM 1598 C CA . SER C 1 13 ? 24.476 57.204 100.781 1.00 37.36 31 SER C CA 1
ATOM 1599 C C . SER C 1 13 ? 23.777 55.854 100.802 1.00 42.96 31 SER C C 1
ATOM 1600 O O . SER C 1 13 ? 22.847 55.637 101.581 1.00 41.53 31 SER C O 1
ATOM 1603 N N . LEU C 1 14 ? 24.196 54.949 99.929 1.00 37.93 32 LEU C N 1
ATOM 1604 C CA . LEU C 1 14 ? 23.585 53.629 99.915 1.00 41.93 32 LEU C CA 1
ATOM 1605 C C . LEU C 1 14 ? 23.860 52.957 101.249 1.00 44.21 32 LEU C C 1
ATOM 1606 O O . LEU C 1 14 ? 22.958 52.399 101.872 1.00 36.96 32 LEU C O 1
ATOM 1611 N N . PHE C 1 15 ? 25.109 53.029 101.696 1.00 44.41 33 PHE C N 1
ATOM 1612 C CA . PHE C 1 15 ? 25.465 52.410 102.957 1.00 48.44 33 PHE C CA 1
ATOM 1613 C C . PHE C 1 15 ? 24.595 52.913 104.112 1.00 44.20 33 PHE C C 1
ATOM 1614 O O . PHE C 1 15 ? 24.017 52.124 104.856 1.00 40.81 33 PHE C O 1
ATOM 1622 N N . GLN C 1 16 ? 24.501 54.224 104.254 1.00 43.57 34 GLN C N 1
ATOM 1623 C CA . GLN C 1 16 ? 23.695 54.817 105.308 1.00 48.14 34 GLN C CA 1
ATOM 1624 C C . GLN C 1 16 ? 22.232 54.356 105.230 1.00 56.14 34 GLN C C 1
ATOM 1625 O O . GLN C 1 16 ? 21.661 53.897 106.222 1.00 52.99 34 GLN C O 1
ATOM 1631 N N . GLN C 1 17 ? 21.629 54.463 104.050 1.00 51.39 35 GLN C N 1
ATOM 1632 C CA . GLN C 1 17 ? 20.233 54.070 103.882 1.00 51.60 35 GLN C CA 1
ATOM 1633 C C . GLN C 1 17 ? 19.981 52.579 104.140 1.00 50.46 35 GLN C C 1
ATOM 1634 O O . GLN C 1 17 ? 18.977 52.213 104.753 1.00 49.73 35 GLN C O 1
ATOM 1640 N N . VAL C 1 18 ? 20.866 51.720 103.654 1.00 42.69 36 VAL C N 1
ATOM 1641 C CA . VAL C 1 18 ? 20.691 50.297 103.863 1.00 45.26 36 VAL C CA 1
ATOM 1642 C C . VAL C 1 18 ? 20.948 49.937 105.332 1.00 51.74 36 VAL C C 1
ATOM 1643 O O . VAL C 1 18 ? 20.294 49.053 105.872 1.00 48.36 36 VAL C O 1
ATOM 1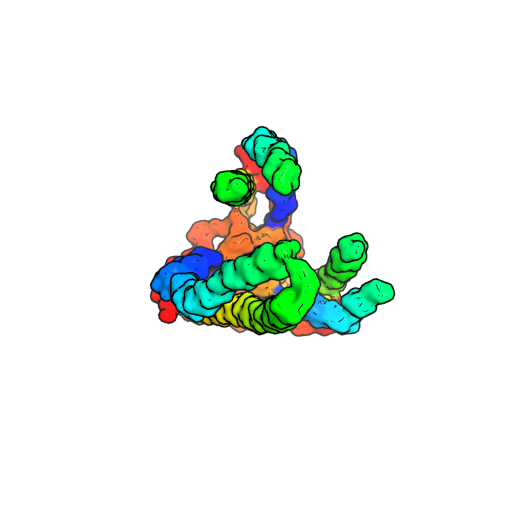647 N N . ALA C 1 19 ? 21.881 50.626 105.981 1.00 43.57 37 ALA C N 1
ATOM 1648 C CA . ALA C 1 19 ? 22.169 50.353 107.390 1.00 51.57 37 ALA C CA 1
ATOM 1649 C C . ALA C 1 19 ? 20.918 50.637 108.233 1.00 59.30 37 ALA C C 1
ATOM 1650 O O . ALA C 1 19 ? 20.520 49.818 109.077 1.00 57.19 37 ALA C O 1
ATOM 1652 N N . GLN C 1 20 ? 20.312 51.802 107.999 1.00 50.61 38 GLN C N 1
ATOM 1653 C CA . GLN C 1 20 ? 19.101 52.202 108.703 1.00 55.04 38 GLN C CA 1
ATOM 1654 C C . GLN C 1 20 ? 17.933 51.253 108.449 1.00 52.86 38 GLN C C 1
ATOM 1655 O O . GLN C 1 20 ? 17.267 50.819 109.379 1.00 58.84 38 GLN C O 1
ATOM 1661 N N . LYS C 1 21 ? 17.677 50.934 107.189 1.00 55.58 39 LYS C N 1
ATOM 1662 C CA . LYS C 1 21 ? 16.572 50.051 106.877 1.00 56.44 39 LYS C CA 1
ATOM 1663 C C . LYS C 1 21 ? 16.745 48.692 107.548 1.00 63.14 39 LYS C C 1
ATOM 1664 O O . LYS C 1 21 ? 15.776 48.123 108.040 1.00 61.21 39 LYS C O 1
ATOM 1670 N N . THR C 1 22 ? 17.969 48.167 107.560 1.00 59.42 40 THR C N 1
ATOM 1671 C CA . THR C 1 22 ? 18.218 46.864 108.181 1.00 57.38 40 THR C CA 1
ATOM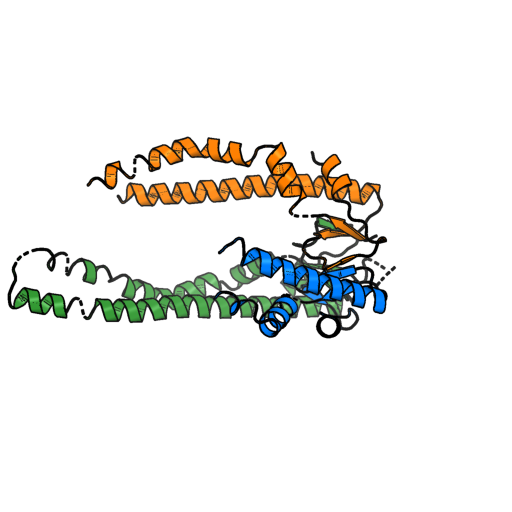 1672 C C . THR C 1 22 ? 18.299 46.992 109.691 1.00 51.90 40 THR C C 1
ATOM 1673 O O . THR C 1 22 ? 18.113 46.016 110.397 1.00 59.10 40 THR C O 1
ATOM 1677 N N . GLY C 1 23 ? 18.576 48.199 110.177 1.00 55.76 41 GLY C N 1
ATOM 1678 C CA . GLY C 1 23 ? 18.688 48.412 111.611 1.00 55.07 41 GLY C CA 1
ATOM 1679 C C . GLY C 1 23 ? 19.908 47.722 112.204 1.00 56.93 41 GLY C C 1
ATOM 1680 O O . GLY C 1 23 ? 19.911 47.375 113.382 1.00 59.00 41 GLY C O 1
ATOM 1681 N N . VAL C 1 24 ? 20.942 47.541 111.382 1.00 48.61 42 VAL C N 1
ATOM 1682 C CA . VAL C 1 24 ? 22.184 46.881 111.778 1.00 54.01 42 VAL C CA 1
ATOM 1683 C C . VAL C 1 24 ? 22.801 47.432 113.065 1.00 57.17 42 VAL C C 1
ATOM 1684 O O . VAL C 1 24 ? 23.291 46.679 113.912 1.00 61.61 42 VAL C O 1
ATOM 1688 N N . SER C 1 25 ? 22.777 48.749 113.201 1.00 45.80 43 SER C N 1
ATOM 1689 C CA . SER C 1 25 ? 23.348 49.408 114.355 1.00 48.10 43 SER C CA 1
ATOM 1690 C C . SER C 1 25 ? 22.585 49.072 115.641 1.00 62.48 43 SER C C 1
ATOM 1691 O O . SER C 1 25 ? 23.184 48.877 116.705 1.00 53.12 43 SER C O 1
ATOM 1694 N N . ASN C 1 26 ? 21.263 49.003 115.554 1.00 60.16 44 ASN C N 1
ATOM 1695 C CA . ASN C 1 26 ? 20.493 48.685 116.744 1.00 66.96 44 ASN C CA 1
ATOM 1696 C C . ASN C 1 26 ? 20.654 47.204 117.077 1.00 63.46 44 ASN C C 1
ATOM 1697 O O . ASN C 1 26 ? 20.703 46.819 118.250 1.00 54.75 44 ASN C O 1
ATOM 1702 N N . THR C 1 27 ? 20.757 46.379 116.042 1.00 54.13 45 THR C N 1
ATOM 1703 C CA . THR C 1 27 ? 20.929 44.950 116.239 1.00 58.77 45 THR C CA 1
ATOM 1704 C C . THR C 1 27 ? 22.246 44.641 116.948 1.00 62.11 45 THR C C 1
ATOM 1705 O O . THR C 1 27 ? 22.307 43.712 117.741 1.00 53.30 45 THR C O 1
ATOM 1709 N N . LEU C 1 28 ? 23.289 45.425 116.662 1.00 58.90 46 LEU C N 1
ATOM 1710 C CA . LEU C 1 28 ? 24.601 45.234 117.280 1.00 52.24 46 LEU C CA 1
ATOM 1711 C C . LEU C 1 28 ? 24.536 45.704 118.720 1.00 51.89 46 LEU C C 1
ATOM 1712 O O . LEU C 1 28 ? 25.172 45.138 119.613 1.00 49.03 46 LEU C O 1
ATOM 1717 N N . GLU C 1 29 ? 23.787 46.775 118.928 1.00 46.18 47 GLU C N 1
ATOM 1718 C CA . GLU C 1 29 ? 23.629 47.326 120.250 1.00 55.71 47 GLU C CA 1
ATOM 1719 C C . GLU C 1 29 ? 23.001 46.232 121.129 1.00 54.40 47 GLU C C 1
ATOM 1720 O O . GLU C 1 29 ? 23.484 45.965 122.217 1.00 47.08 47 GLU C O 1
ATOM 1726 N N . ASN C 1 30 ? 21.943 45.597 120.635 1.00 44.60 48 ASN C N 1
ATOM 1727 C CA . ASN C 1 30 ? 21.256 44.536 121.369 1.00 54.01 48 ASN C CA 1
ATOM 1728 C C . ASN C 1 30 ? 22.159 43.360 121.683 1.00 56.93 48 ASN C C 1
ATOM 1729 O O . ASN C 1 30 ? 22.102 42.791 122.773 1.00 59.23 48 ASN C O 1
ATOM 1734 N N . GLU C 1 31 ? 22.992 43.008 120.716 1.00 47.00 49 GLU C N 1
ATOM 1735 C CA . GLU C 1 31 ? 23.903 41.886 120.850 1.00 56.55 49 GLU C CA 1
ATOM 1736 C C . GLU C 1 31 ? 24.943 42.043 121.972 1.00 51.01 49 GLU C C 1
ATOM 1737 O O . GLU C 1 31 ? 25.410 41.057 122.530 1.00 52.19 49 GLU C O 1
ATOM 1743 N N . PHE C 1 32 ? 25.271 43.284 122.310 1.00 48.36 50 PHE C N 1
ATOM 1744 C CA . PHE C 1 32 ? 26.277 43.582 123.319 1.00 50.97 50 PHE C CA 1
ATOM 1745 C C . PHE C 1 32 ? 25.771 44.277 124.584 1.00 49.32 50 PHE C C 1
ATOM 1746 O O . PHE C 1 32 ? 26.536 44.478 125.533 1.00 47.13 50 PHE C O 1
ATOM 1754 N N . LYS C 1 33 ? 24.500 44.664 124.580 1.00 46.77 51 LYS C N 1
ATOM 1755 C CA . LYS C 1 33 ? 23.880 45.357 125.709 1.00 53.98 51 LYS C CA 1
ATOM 1756 C C . LYS C 1 33 ? 24.104 44.621 127.028 1.00 52.37 51 LYS C C 1
ATOM 1757 O O . LYS C 1 33 ? 24.559 45.212 128.012 1.00 53.29 51 LYS C O 1
ATOM 1763 N N . GLY C 1 34 ? 23.780 43.330 127.030 1.00 51.37 52 GLY C N 1
ATOM 1764 C CA . GLY C 1 34 ? 23.931 42.506 128.218 1.00 52.18 52 GLY C CA 1
ATOM 1765 C C . GLY C 1 34 ? 25.340 42.481 128.774 1.00 55.56 52 GLY C C 1
ATOM 1766 O O . GLY C 1 34 ? 25.545 42.791 129.951 1.00 52.36 52 GLY C O 1
ATOM 1767 N N . ARG C 1 35 ? 26.313 42.109 127.944 1.00 53.17 53 ARG C N 1
ATOM 1768 C CA . ARG C 1 35 ? 27.695 42.064 128.402 1.00 53.97 53 ARG C CA 1
ATOM 1769 C C . ARG C 1 35 ? 28.173 43.455 128.825 1.00 58.27 53 ARG C C 1
ATOM 1770 O O . ARG C 1 35 ? 29.031 43.588 129.700 1.00 64.33 53 ARG C O 1
ATOM 1778 N N . ALA C 1 36 ? 27.613 44.492 128.214 1.00 51.29 54 ALA C N 1
ATOM 1779 C CA . ALA C 1 36 ? 28.010 45.860 128.537 1.00 62.76 54 ALA C CA 1
ATOM 1780 C C . ALA C 1 36 ? 27.522 46.275 129.932 1.00 61.72 54 ALA C C 1
ATOM 1781 O O . ALA C 1 36 ? 28.247 46.934 130.673 1.00 62.96 54 ALA C O 1
ATOM 1783 N N . SER C 1 37 ? 26.294 45.903 130.284 1.00 56.45 55 SER C N 1
ATOM 1784 C CA . SER C 1 37 ? 25.759 46.234 131.602 1.00 60.74 55 SER C CA 1
ATOM 1785 C C . SER C 1 37 ? 26.571 45.475 132.653 1.00 61.95 55 SER C C 1
ATOM 1786 O O . SER C 1 37 ? 26.995 46.049 133.665 1.00 57.79 55 SER C O 1
ATOM 1789 N N . GLU C 1 38 ? 26.787 44.185 132.394 1.00 56.69 56 GLU C N 1
ATOM 1790 C CA . GLU C 1 38 ? 27.545 43.334 133.294 1.00 60.45 56 GLU C CA 1
ATOM 1791 C C . GLU C 1 38 ? 28.899 43.958 133.594 1.00 65.34 56 GLU C C 1
ATOM 1792 O O . GLU C 1 38 ? 29.292 44.074 134.762 1.00 66.37 56 GLU C O 1
ATOM 1798 N N . LEU C 1 39 ? 29.612 44.358 132.544 1.00 59.26 57 LEU C N 1
ATOM 1799 C CA . LEU C 1 39 ? 30.918 44.989 132.718 1.00 61.14 57 LEU C CA 1
ATOM 1800 C C . LEU C 1 39 ? 30.789 46.290 133.510 1.00 66.37 57 LEU C C 1
ATOM 1801 O O . LEU C 1 39 ? 31.664 46.618 134.313 1.00 69.64 57 LEU C O 1
ATOM 1806 N N . GLN C 1 40 ? 29.702 47.034 133.293 1.00 58.88 58 GLN C N 1
ATOM 1807 C CA . GLN C 1 40 ? 29.513 48.282 134.021 1.00 67.32 58 GLN C CA 1
ATOM 1808 C C . GLN C 1 40 ? 29.317 48.015 135.512 1.00 70.97 58 GLN C C 1
ATOM 1809 O O . GLN C 1 40 ? 29.856 48.736 136.352 1.00 70.16 58 GLN C O 1
ATOM 1815 N N . ARG C 1 41 ? 28.532 46.991 135.842 1.00 67.58 59 ARG C N 1
ATOM 1816 C CA . ARG C 1 41 ? 28.305 46.655 137.243 1.00 67.86 59 ARG C CA 1
ATOM 1817 C C . ARG C 1 41 ? 29.631 46.211 137.867 1.00 65.97 59 ARG C C 1
ATOM 1818 O O . ARG C 1 41 ? 29.960 46.607 138.981 1.00 68.09 59 ARG C O 1
ATOM 1834 N N . GLU C 1 43 ? 32.590 47.174 137.273 1.00 74.69 61 GLU C N 1
ATOM 1835 C CA . GLU C 1 43 ? 33.418 48.321 137.626 1.00 78.69 61 GLU C CA 1
ATOM 1836 C C . GLU C 1 43 ? 32.859 49.093 138.802 1.00 73.83 61 GLU C C 1
ATOM 1837 O O . GLU C 1 43 ? 33.613 49.610 139.622 1.00 76.11 61 GLU C O 1
ATOM 1843 N N . THR C 1 44 ? 31.539 49.187 138.884 1.00 72.65 62 THR C N 1
ATOM 1844 C CA . THR C 1 44 ? 30.917 49.894 139.997 1.00 77.50 62 THR C CA 1
ATOM 1845 C C . THR C 1 44 ? 31.271 49.188 141.309 1.00 82.19 62 THR C C 1
ATOM 1846 O O . THR C 1 44 ? 31.652 49.830 142.287 1.00 85.83 62 THR C O 1
ATOM 1850 N N . ASP C 1 45 ? 31.144 47.863 141.311 1.00 74.90 63 ASP C N 1
ATOM 1851 C CA . ASP C 1 45 ? 31.438 47.049 142.480 1.00 75.29 63 ASP C CA 1
ATOM 1852 C C . ASP C 1 45 ? 32.938 46.982 142.764 1.00 75.31 63 ASP C C 1
ATOM 1853 O O . ASP C 1 45 ? 33.354 46.797 143.908 1.00 78.41 63 ASP C O 1
ATOM 1858 N N . LEU C 1 46 ? 33.749 47.139 141.724 1.00 76.56 64 LEU C N 1
ATOM 1859 C CA . LEU C 1 46 ? 35.198 47.088 141.878 1.00 75.16 64 LEU C CA 1
ATOM 1860 C C . LEU C 1 46 ? 35.745 48.393 142.457 1.00 78.49 64 LEU C C 1
ATOM 1861 O O . LEU C 1 46 ? 36.783 48.399 143.111 1.00 84.15 64 LEU C O 1
ATOM 1866 N N . GLN C 1 47 ? 35.049 49.499 142.221 1.00 76.71 65 GLN C N 1
ATOM 1867 C CA . GLN C 1 47 ? 35.500 50.779 142.751 1.00 83.09 65 GLN C CA 1
ATOM 1868 C C . GLN C 1 47 ? 35.126 50.839 144.225 1.00 80.09 65 GLN C C 1
ATOM 1869 O O . GLN C 1 47 ? 35.879 51.361 145.045 1.00 80.82 65 GLN C O 1
ATOM 1875 N N . ALA C 1 48 ? 33.956 50.295 144.551 1.00 73.75 66 ALA C N 1
ATOM 1876 C CA . ALA C 1 48 ? 33.465 50.268 145.924 1.00 76.85 66 ALA C CA 1
ATOM 1877 C C . ALA C 1 48 ? 34.430 49.506 146.841 1.00 79.36 66 ALA C C 1
ATOM 1878 O O . ALA C 1 48 ? 34.657 49.906 147.986 1.00 76.63 66 ALA C O 1
ATOM 1880 N N . LYS C 1 49 ? 34.994 48.410 146.337 1.00 75.31 67 LYS C N 1
ATOM 1881 C CA . LYS C 1 49 ? 35.935 47.615 147.117 1.00 81.81 67 LYS C CA 1
ATOM 1882 C C . LYS C 1 49 ? 37.265 48.348 147.264 1.00 85.33 67 LYS C C 1
ATOM 1883 O O . LYS C 1 49 ? 37.889 48.312 148.324 1.00 80.00 67 LYS C O 1
ATOM 1897 N N . LYS C 1 51 ? 37.493 51.382 147.312 1.00 88.04 69 LYS C N 1
ATOM 1898 C CA . LYS C 1 51 ? 37.129 52.497 148.180 1.00 91.63 69 LYS C CA 1
ATOM 1899 C C . LYS C 1 51 ? 37.431 52.147 149.637 1.00 94.39 69 LYS C C 1
ATOM 1900 O O . LYS C 1 51 ? 37.931 52.982 150.394 1.00 90.90 69 LYS C O 1
ATOM 1906 N N . LYS C 1 52 ? 37.121 50.911 150.026 1.00 96.69 70 LYS C N 1
ATOM 1907 C CA . LYS C 1 52 ? 37.379 50.456 151.392 1.00 95.89 70 LYS C CA 1
ATOM 1908 C C . LYS C 1 52 ? 38.828 50.012 151.516 1.00 91.58 70 LYS C C 1
ATOM 1909 O O . LYS C 1 52 ? 39.492 50.284 152.516 1.00 93.67 70 LYS C O 1
ATOM 1915 N N . LEU C 1 53 ? 39.310 49.326 150.488 1.00 88.55 71 LEU C N 1
ATOM 1916 C CA . LEU C 1 53 ? 40.678 48.837 150.463 1.00 93.19 71 LEU C CA 1
ATOM 1917 C C . LEU C 1 53 ? 41.681 49.984 150.526 1.00 99.67 71 LEU C C 1
ATOM 1918 O O . LEU C 1 53 ? 42.888 49.756 150.595 1.00 104.55 71 LEU C O 1
ATOM 1923 N N . GLN C 1 54 ? 41.175 51.215 150.490 1.00 103.20 72 GLN C N 1
ATOM 1924 C CA . GLN C 1 54 ? 42.023 52.403 150.542 1.00 101.23 72 GLN C CA 1
ATOM 1925 C C . GLN C 1 54 ? 42.008 53.006 151.945 1.00 100.61 72 GLN C C 1
ATOM 1926 O O . GLN C 1 54 ? 42.870 53.817 152.291 1.00 98.07 72 GLN C O 1
ATOM 1928 N N . SER C 1 55 ? 41.033 52.592 152.750 1.00 99.71 73 SER C N 1
ATOM 1929 C CA . SER C 1 55 ? 40.888 53.099 154.110 1.00 99.38 73 SER C CA 1
ATOM 1930 C C . SER C 1 55 ? 40.939 52.024 155.201 1.00 101.60 73 SER C C 1
ATOM 1931 O O . SER C 1 55 ? 40.479 52.261 156.321 1.00 103.30 73 SER C O 1
ATOM 1942 N N . LYS C 1 57 ? 43.014 49.266 157.761 1.00 92.43 75 LYS C N 1
ATOM 1943 C CA . LYS C 1 57 ? 44.287 49.055 158.442 1.00 88.61 75 LYS C CA 1
ATOM 1944 C C . LYS C 1 57 ? 44.848 47.698 158.013 1.00 83.61 75 LYS C C 1
ATOM 1945 O O . LYS C 1 57 ? 44.087 46.763 157.758 1.00 72.93 75 LYS C O 1
ATOM 1947 N N . ALA C 1 58 ? 46.171 47.596 157.916 1.00 78.78 76 ALA C N 1
ATOM 1948 C CA . ALA C 1 58 ? 46.805 46.339 157.532 1.00 77.74 76 ALA C CA 1
ATOM 1949 C C . ALA C 1 58 ? 46.285 45.215 158.430 1.00 75.82 76 ALA C C 1
ATOM 1950 O O . ALA C 1 58 ? 45.903 45.443 159.585 1.00 67.63 76 ALA C O 1
ATOM 1952 N N . GLY C 1 59 ? 46.271 44.001 157.894 1.00 71.65 77 GLY C N 1
ATOM 1953 C CA . GLY C 1 59 ? 45.778 42.874 158.660 1.00 64.40 77 GLY C CA 1
ATOM 1954 C C . GLY C 1 59 ? 45.147 41.814 157.779 1.00 60.07 77 GLY C C 1
ATOM 1955 O O . GLY C 1 59 ? 45.212 41.886 156.548 1.00 64.23 77 GLY C O 1
ATOM 1956 N N . SER C 1 60 ? 44.513 40.835 158.413 1.00 58.47 78 SER C N 1
ATOM 1957 C CA . SER C 1 60 ? 43.893 39.729 157.693 1.00 46.47 78 SER C CA 1
ATOM 1958 C C . SER C 1 60 ? 42.783 40.154 156.739 1.00 50.53 78 SER C C 1
ATOM 1959 O O . SER C 1 60 ? 42.723 39.680 155.599 1.00 46.37 78 SER C O 1
ATOM 1962 N N . ASP C 1 61 ? 41.904 41.039 157.195 1.00 43.72 79 ASP C N 1
ATOM 1963 C CA . ASP C 1 61 ? 40.811 41.474 156.345 1.00 54.74 79 ASP C CA 1
ATOM 1964 C C . ASP C 1 61 ? 41.269 42.306 155.160 1.00 63.57 79 ASP C C 1
ATOM 1965 O O . ASP C 1 61 ? 40.754 42.137 154.051 1.00 65.72 79 ASP C O 1
ATOM 1970 N N . ARG C 1 62 ? 42.245 43.185 155.373 1.00 65.05 80 ARG C N 1
ATOM 1971 C CA . ARG C 1 62 ? 42.725 44.012 154.273 1.00 68.06 80 ARG C CA 1
ATOM 1972 C C . ARG C 1 62 ? 43.481 43.168 153.255 1.00 60.11 80 ARG C C 1
ATOM 1973 O O . ARG C 1 62 ? 43.404 43.407 152.058 1.00 69.24 80 ARG C O 1
ATOM 1981 N N . THR C 1 63 ? 44.213 42.174 153.736 1.00 64.31 81 THR C N 1
ATOM 1982 C CA . THR C 1 63 ? 44.988 41.309 152.856 1.00 57.97 81 THR C CA 1
ATOM 1983 C C . THR C 1 63 ? 44.059 40.431 152.018 1.00 68.24 81 THR C C 1
ATOM 1984 O O . THR C 1 63 ? 44.354 40.115 150.856 1.00 63.89 81 THR C O 1
ATOM 1988 N N . LYS C 1 64 ? 42.923 40.060 152.601 1.00 67.56 82 LYS C N 1
ATOM 1989 C CA . LYS C 1 64 ? 41.959 39.217 151.906 1.00 70.00 82 LYS C CA 1
ATOM 1990 C C . LYS C 1 64 ? 41.214 40.026 150.824 1.00 63.32 82 LYS C C 1
ATOM 1991 O O . LYS C 1 64 ? 41.033 39.550 149.702 1.00 55.17 82 LYS C O 1
ATOM 1997 N N . LEU C 1 65 ? 40.808 41.251 151.151 1.00 53.31 83 LEU C N 1
ATOM 1998 C CA . LEU C 1 65 ? 40.108 42.096 150.193 1.00 59.76 83 LEU C CA 1
ATOM 1999 C C . LEU C 1 65 ? 41.027 42.476 149.025 1.00 68.74 83 LEU C C 1
ATOM 2000 O O . LEU C 1 65 ? 40.583 42.522 147.877 1.00 68.85 83 LEU C O 1
ATOM 2005 N N . GLU C 1 66 ? 42.302 42.735 149.315 1.00 68.61 84 GLU C N 1
ATOM 2006 C CA . GLU C 1 66 ? 43.260 43.088 148.268 1.00 75.01 84 GLU C CA 1
ATOM 2007 C C . GLU C 1 66 ? 43.392 41.934 147.292 1.00 75.27 84 GLU C C 1
ATOM 2008 O O . GLU C 1 66 ? 43.275 42.119 146.082 1.00 80.32 84 GLU C O 1
ATOM 2014 N N . LYS C 1 67 ? 43.651 40.744 147.826 1.00 75.00 85 LYS C N 1
ATOM 2015 C CA . LYS C 1 67 ? 43.791 39.552 147.003 1.00 76.87 85 LYS C CA 1
ATOM 2016 C C . LYS C 1 67 ? 42.511 39.374 146.180 1.00 73.38 85 LYS C C 1
ATOM 2017 O O . LYS C 1 67 ? 42.539 38.871 145.055 1.00 64.49 85 LYS C O 1
ATOM 2023 N N . ASP C 1 68 ? 41.389 39.797 146.750 1.00 68.21 86 ASP C N 1
ATOM 2024 C CA . ASP C 1 68 ? 40.108 39.700 146.067 1.00 76.93 86 ASP C CA 1
ATOM 2025 C C . ASP C 1 68 ? 40.032 40.726 144.932 1.00 76.40 86 ASP C C 1
ATOM 2026 O O . ASP C 1 68 ? 39.758 40.374 143.783 1.00 69.65 86 ASP C O 1
ATOM 2031 N N . VAL C 1 69 ? 40.278 41.991 145.261 1.00 71.11 87 VAL C N 1
ATOM 2032 C CA . VAL C 1 69 ? 40.254 43.068 144.280 1.00 73.88 87 VAL C CA 1
ATOM 2033 C C . VAL C 1 69 ? 41.201 42.793 143.108 1.00 81.27 87 VAL C C 1
ATOM 2034 O O . VAL C 1 69 ? 40.810 42.904 141.945 1.00 74.62 87 VAL C O 1
ATOM 2046 N N . ALA C 1 71 ? 42.093 40.134 142.070 1.00 87.87 89 ALA C N 1
ATOM 2047 C CA . ALA C 1 71 ? 41.538 39.015 141.320 1.00 88.98 89 ALA C CA 1
ATOM 2048 C C . ALA C 1 71 ? 40.456 39.509 140.357 1.00 89.36 89 ALA C C 1
ATOM 2049 O O . ALA C 1 71 ? 40.423 39.110 139.190 1.00 82.25 89 ALA C O 1
ATOM 2051 N N . GLN C 1 72 ? 39.574 40.373 140.852 1.00 81.87 90 GLN C N 1
ATOM 2052 C CA . GLN C 1 72 ? 38.503 40.919 140.030 1.00 85.32 90 GLN C CA 1
ATOM 2053 C C . GLN C 1 72 ? 39.074 41.737 138.880 1.00 84.40 90 GLN C C 1
ATOM 2054 O O . GLN C 1 72 ? 38.654 41.588 137.734 1.00 78.66 90 GLN C O 1
ATOM 2060 N N . ARG C 1 73 ? 40.030 42.605 139.198 1.00 81.82 91 ARG C N 1
ATOM 2061 C CA . ARG C 1 73 ? 40.669 43.446 138.196 1.00 81.92 91 ARG C CA 1
ATOM 2062 C C . ARG C 1 73 ? 41.169 42.636 137.003 1.00 83.29 91 ARG C C 1
ATOM 2063 O O . ARG C 1 73 ? 40.950 43.019 135.857 1.00 87.73 91 ARG C O 1
ATOM 2071 N N . GLN C 1 74 ? 41.843 41.521 137.269 1.00 85.66 92 GLN C N 1
ATOM 2072 C CA . GLN C 1 74 ? 42.354 40.692 136.188 1.00 86.34 92 GLN C CA 1
ATOM 2073 C C . GLN C 1 74 ? 41.208 40.139 135.347 1.00 83.76 92 GLN C C 1
ATOM 2074 O O . GLN C 1 74 ? 41.326 40.037 134.126 1.00 75.61 92 GLN C O 1
ATOM 2080 N N . THR C 1 75 ? 40.107 39.778 136.004 1.00 77.96 93 THR C N 1
ATOM 2081 C CA . THR C 1 75 ? 38.934 39.246 135.309 1.00 77.86 93 THR C CA 1
ATOM 2082 C C . THR C 1 75 ? 38.281 40.351 134.481 1.00 78.39 93 THR C C 1
ATOM 2083 O O . THR C 1 75 ? 37.923 40.154 133.320 1.00 77.01 93 THR C O 1
ATOM 2087 N N . PHE C 1 76 ? 38.128 41.516 135.093 1.00 71.33 94 PHE C N 1
ATOM 2088 C CA . PHE C 1 76 ? 37.533 42.651 134.423 1.00 67.51 94 PHE C CA 1
ATOM 2089 C C . PHE C 1 76 ? 38.313 42.930 133.142 1.00 76.02 94 PHE C C 1
ATOM 2090 O O . PHE C 1 76 ? 37.742 42.980 132.053 1.00 74.55 94 PHE C O 1
ATOM 2098 N N . ALA C 1 77 ? 39.623 43.106 133.286 1.00 71.72 95 ALA C N 1
ATOM 2099 C CA . ALA C 1 77 ? 40.497 43.383 132.153 1.00 79.29 95 ALA C CA 1
ATOM 2100 C C . ALA C 1 77 ? 40.325 42.345 131.046 1.00 75.92 95 ALA C C 1
ATOM 2101 O O . ALA C 1 77 ? 40.012 42.686 129.909 1.00 77.74 95 ALA C O 1
ATOM 2103 N N . GLN C 1 78 ? 40.529 41.079 131.392 1.00 74.91 96 GLN C N 1
ATOM 2104 C CA . GLN C 1 78 ? 40.401 39.979 130.443 1.00 78.73 96 GLN C CA 1
ATOM 2105 C C . GLN C 1 78 ? 39.003 39.852 129.830 1.00 81.78 96 GLN C C 1
ATOM 2106 O O . GLN C 1 78 ? 38.839 39.264 128.759 1.00 81.69 96 GLN C O 1
ATOM 2112 N N . LYS C 1 79 ? 37.996 40.399 130.502 1.00 78.76 97 LYS C N 1
ATOM 2113 C CA . LYS C 1 79 ? 36.638 40.317 129.979 1.00 77.41 97 LYS C CA 1
ATOM 2114 C C . LYS C 1 79 ? 36.330 41.549 129.119 1.00 77.49 97 LYS C C 1
ATOM 2115 O O . LYS C 1 79 ? 35.686 41.437 128.071 1.00 67.82 97 LYS C O 1
ATOM 2121 N N . ALA C 1 80 ? 36.810 42.712 129.562 1.00 68.74 98 ALA C N 1
ATOM 2122 C CA . ALA C 1 80 ? 36.612 43.974 128.854 1.00 69.72 98 ALA C CA 1
ATOM 2123 C C . ALA C 1 80 ? 37.420 44.016 127.556 1.00 81.62 98 ALA C C 1
ATOM 2124 O O . ALA C 1 80 ? 37.033 44.682 126.590 1.00 85.03 98 ALA C O 1
ATOM 2126 N N . GLN C 1 81 ? 38.552 43.317 127.545 1.00 85.10 99 GLN C N 1
ATOM 2127 C CA . GLN C 1 81 ? 39.388 43.253 126.355 1.00 84.64 99 GLN C CA 1
ATOM 2128 C C . GLN C 1 81 ? 38.625 42.435 125.322 1.00 84.00 99 GLN C C 1
ATOM 2129 O O . GLN C 1 81 ? 38.452 42.867 124.182 1.00 86.05 99 GLN C O 1
ATOM 2135 N N . ALA C 1 82 ? 38.169 41.252 125.734 1.00 75.26 100 ALA C N 1
ATOM 2136 C CA . ALA C 1 82 ? 37.420 40.363 124.850 1.00 76.87 100 ALA C CA 1
ATOM 2137 C C . ALA C 1 82 ? 36.133 41.038 124.356 1.00 80.56 100 ALA C C 1
ATOM 2138 O O . ALA C 1 82 ? 35.640 40.742 123.264 1.00 74.05 100 ALA C O 1
ATOM 2140 N N . PHE C 1 83 ? 35.598 41.946 125.167 1.00 82.67 101 PHE C N 1
ATOM 2141 C CA . PHE C 1 83 ? 34.384 42.671 124.816 1.00 84.18 101 PHE C CA 1
ATOM 2142 C C . PHE C 1 83 ? 34.674 43.604 123.638 1.00 84.99 101 PHE C C 1
ATOM 2143 O O . PHE C 1 83 ? 34.161 43.413 122.533 1.00 79.85 101 PHE C O 1
ATOM 2151 N N . GLU C 1 84 ? 35.504 44.610 123.890 1.00 84.27 102 GLU C N 1
ATOM 2152 C CA . GLU C 1 84 ? 35.883 45.581 122.873 1.00 84.39 102 GLU C CA 1
ATOM 2153 C C . GLU C 1 84 ? 36.310 44.925 121.564 1.00 85.25 102 GLU C C 1
ATOM 2154 O O . GLU C 1 84 ? 36.010 45.429 120.485 1.00 88.84 102 GLU C O 1
ATOM 2160 N N . GLN C 1 85 ? 37.011 43.802 121.657 1.00 81.33 103 GLN C N 1
ATOM 2161 C CA . GLN C 1 85 ? 37.450 43.101 120.461 1.00 83.29 103 GLN C CA 1
ATOM 2162 C C . GLN C 1 85 ? 36.263 42.558 119.679 1.00 81.92 103 GLN C C 1
ATOM 2163 O O . GLN C 1 85 ? 36.142 42.805 118.480 1.00 88.02 103 GLN C O 1
ATOM 2169 N N . ASP C 1 86 ? 35.394 41.809 120.353 1.00 76.31 104 ASP C N 1
ATOM 2170 C CA . ASP C 1 86 ? 34.222 41.236 119.697 1.00 81.22 104 ASP C CA 1
ATOM 2171 C C . ASP C 1 86 ? 33.306 42.322 119.138 1.00 72.44 104 ASP C C 1
ATOM 2172 O O . ASP C 1 86 ? 32.669 42.135 118.109 1.00 62.30 104 ASP C O 1
ATOM 2177 N N . ARG C 1 87 ? 33.240 43.452 119.832 1.00 66.35 105 ARG C N 1
ATOM 2178 C CA . ARG C 1 87 ? 32.420 44.569 119.397 1.00 66.70 105 ARG C CA 1
ATOM 2179 C C . ARG C 1 87 ? 32.935 44.966 118.006 1.00 71.88 105 ARG C C 1
ATOM 2180 O O . ARG C 1 87 ? 32.221 44.856 117.000 1.00 58.54 105 ARG C O 1
ATOM 2188 N N . ALA C 1 88 ? 34.192 45.406 117.972 1.00 68.45 106 ALA C N 1
ATOM 2189 C CA . ALA C 1 88 ? 34.855 45.831 116.747 1.00 63.74 106 ALA C CA 1
ATOM 2190 C C . ALA C 1 88 ? 34.785 44.767 115.651 1.00 68.03 106 ALA C C 1
ATOM 2191 O O . ALA C 1 88 ? 34.469 45.073 114.505 1.00 63.61 106 ALA C O 1
ATOM 2193 N N . ARG C 1 89 ? 35.068 43.518 115.999 1.00 62.75 107 ARG C N 1
ATOM 2194 C CA . ARG C 1 89 ? 35.020 42.450 115.011 1.00 66.39 107 ARG C CA 1
ATOM 2195 C C . ARG C 1 89 ? 33.616 42.305 114.422 1.00 68.48 107 ARG C C 1
ATOM 2196 O O . ARG C 1 89 ? 33.440 42.310 113.206 1.00 69.60 107 ARG C O 1
ATOM 2204 N N . ARG C 1 90 ? 32.619 42.175 115.289 1.00 64.03 108 ARG C N 1
ATOM 2205 C CA . ARG C 1 90 ? 31.240 42.012 114.845 1.00 63.72 108 ARG C CA 1
ATOM 2206 C C . ARG C 1 90 ? 30.778 43.198 114.020 1.00 58.24 108 ARG C C 1
ATOM 2207 O O . ARG C 1 90 ? 30.087 43.039 113.018 1.00 56.46 108 ARG C O 1
ATOM 2215 N N . SER C 1 91 ? 31.168 44.386 114.460 1.00 55.79 109 SER C N 1
ATOM 2216 C CA . SER C 1 91 ? 30.812 45.615 113.781 1.00 59.23 109 SER C CA 1
ATOM 2217 C C . SER C 1 91 ? 31.344 45.539 112.352 1.00 68.57 109 SER C C 1
ATOM 2218 O O . SER C 1 91 ? 30.604 45.761 111.391 1.00 66.00 109 SER C O 1
ATOM 2221 N N . ASN C 1 92 ? 32.625 45.199 112.219 1.00 64.94 110 ASN C N 1
ATOM 2222 C CA . ASN C 1 92 ? 33.251 45.084 110.912 1.00 64.96 110 ASN C CA 1
ATOM 2223 C C . ASN C 1 92 ? 32.600 44.019 110.063 1.00 66.44 110 ASN C C 1
ATOM 2224 O O . ASN C 1 92 ? 32.361 44.231 108.872 1.00 62.02 110 ASN C O 1
ATOM 2229 N N . GLU C 1 93 ? 32.316 42.871 110.665 1.00 56.59 111 GLU C N 1
ATOM 2230 C CA . GLU C 1 93 ? 31.698 41.794 109.913 1.00 65.03 111 GLU C CA 1
ATOM 2231 C C . GLU C 1 93 ? 30.367 42.271 109.333 1.00 65.31 111 GLU C C 1
ATOM 2232 O O . GLU C 1 93 ? 30.037 41.976 108.183 1.00 62.34 111 GLU C O 1
ATOM 2238 N N . GLU C 1 94 ? 29.609 43.020 110.127 1.00 58.48 112 GLU C N 1
ATOM 2239 C CA . GLU C 1 94 ? 28.310 43.501 109.676 1.00 66.79 112 GLU C CA 1
ATOM 2240 C C . GLU C 1 94 ? 28.386 44.581 108.606 1.00 63.28 112 GLU C C 1
ATOM 2241 O O . GLU C 1 94 ? 27.685 44.498 107.600 1.00 51.21 112 GLU C O 1
ATOM 2247 N N . ARG C 1 95 ? 29.234 45.582 108.817 1.00 62.80 113 ARG C N 1
ATOM 2248 C CA . ARG C 1 95 ? 29.390 46.651 107.843 1.00 70.48 113 ARG C CA 1
ATOM 2249 C C . ARG C 1 95 ? 29.879 46.034 106.526 1.00 71.17 113 ARG C C 1
ATOM 2250 O O . ARG C 1 95 ? 29.500 46.468 105.439 1.00 67.98 113 ARG C O 1
ATOM 2258 N N . GLY C 1 96 ? 30.702 44.998 106.633 1.00 64.02 114 GLY C N 1
ATOM 2259 C CA . GLY C 1 96 ? 31.204 44.345 105.442 1.00 52.66 114 GLY C CA 1
ATOM 2260 C C . GLY C 1 96 ? 30.122 43.585 104.703 1.00 54.75 114 GLY C C 1
ATOM 2261 O O . GLY C 1 96 ? 30.123 43.525 103.467 1.00 56.58 114 GLY C O 1
ATOM 2262 N N . LYS C 1 97 ? 29.200 42.985 105.444 1.00 51.69 115 LYS C N 1
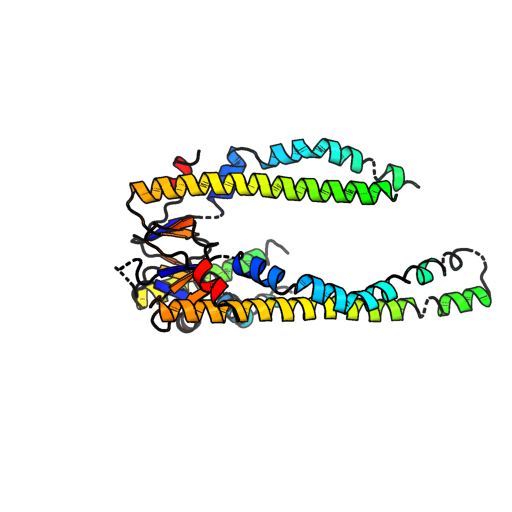ATOM 2263 C CA . LYS C 1 97 ? 28.122 42.232 104.810 1.00 52.16 115 LYS C CA 1
ATOM 2264 C C . LYS C 1 97 ? 27.243 43.205 104.030 1.00 49.35 115 LYS C C 1
ATOM 2265 O O . LYS C 1 97 ? 26.743 42.889 102.950 1.00 48.02 115 LYS C O 1
ATOM 2271 N N . LEU C 1 98 ? 27.071 44.391 104.599 1.00 41.85 116 LEU C N 1
ATOM 2272 C CA . LEU C 1 98 ? 26.288 45.447 103.996 1.00 50.82 116 LEU C CA 1
ATOM 2273 C C . LEU C 1 98 ? 26.920 45.893 102.670 1.00 52.17 116 LEU C C 1
ATOM 2274 O O . LEU C 1 98 ? 26.247 45.941 101.632 1.00 45.53 116 LEU C O 1
ATOM 2279 N N . VAL C 1 99 ? 28.214 46.202 102.718 1.00 47.68 117 VAL C N 1
ATOM 2280 C CA . VAL C 1 99 ? 28.959 46.620 101.539 1.00 52.73 117 VAL C CA 1
ATOM 2281 C C . VAL C 1 99 ? 28.809 45.611 100.408 1.00 48.66 117 VAL C C 1
ATOM 2282 O O . VAL C 1 99 ? 28.547 45.982 99.266 1.00 51.16 117 VAL C O 1
ATOM 2286 N N . THR C 1 100 ? 28.961 44.336 100.739 1.00 47.33 118 THR C N 1
ATOM 2287 C CA . THR C 1 100 ? 28.855 43.256 99.764 1.00 40.26 118 THR C CA 1
ATOM 2288 C C . THR C 1 100 ? 27.487 43.197 99.089 1.00 47.27 118 THR C C 1
ATOM 2289 O O . THR C 1 100 ? 27.384 43.006 97.876 1.00 56.12 118 THR C O 1
ATOM 2293 N N . ARG C 1 101 ? 26.436 43.348 99.881 1.00 44.20 119 ARG C N 1
ATOM 2294 C CA . ARG C 1 101 ? 25.084 43.296 99.359 1.00 44.15 119 ARG C CA 1
ATOM 2295 C C . ARG C 1 101 ? 24.860 44.479 98.434 1.00 45.95 119 ARG C C 1
ATOM 2296 O O . ARG C 1 101 ? 24.176 44.360 97.421 1.00 37.75 119 ARG C O 1
ATOM 2304 N N . ILE C 1 102 ? 25.425 45.627 98.795 1.00 39.33 120 ILE C N 1
ATOM 2305 C CA . ILE C 1 102 ? 25.316 46.806 97.958 1.00 40.61 120 ILE C CA 1
ATOM 2306 C C . ILE C 1 102 ? 26.095 46.588 96.641 1.00 43.26 120 ILE C C 1
ATOM 2307 O O . ILE C 1 102 ? 25.595 46.863 95.556 1.00 41.43 120 ILE C O 1
ATOM 2312 N N . GLN C 1 103 ? 27.310 46.060 96.737 1.00 37.79 121 GLN C N 1
ATOM 2313 C CA . GLN C 1 103 ? 28.108 45.828 95.543 1.00 43.70 121 GLN C CA 1
ATOM 2314 C C . GLN C 1 103 ? 27.444 44.849 94.595 1.00 43.95 121 GLN C C 1
ATOM 2315 O O . GLN C 1 103 ? 27.598 44.942 93.374 1.00 44.50 121 GLN C O 1
ATOM 2321 N N . THR C 1 104 ? 26.694 43.912 95.157 1.00 44.07 122 THR C N 1
ATOM 2322 C CA . THR C 1 104 ? 25.984 42.924 94.346 1.00 41.16 122 THR C CA 1
ATOM 2323 C C . THR C 1 104 ? 24.924 43.675 93.539 1.00 39.81 122 THR C C 1
ATOM 2324 O O . THR C 1 104 ? 24.700 43.394 92.364 1.00 40.40 122 THR C O 1
ATOM 2328 N N . ALA C 1 105 ? 24.279 44.633 94.193 1.00 31.35 123 ALA C N 1
ATOM 2329 C CA . ALA C 1 105 ? 23.259 45.443 93.555 1.00 38.14 123 ALA C CA 1
ATOM 2330 C C . ALA C 1 105 ? 23.893 46.357 92.483 1.00 36.49 123 ALA C C 1
ATOM 2331 O O . ALA C 1 105 ? 23.351 46.483 91.378 1.00 39.11 123 ALA C O 1
ATOM 2333 N N . VAL C 1 106 ? 25.046 46.964 92.783 1.00 36.28 124 VAL C N 1
ATOM 2334 C CA . VAL C 1 106 ? 25.707 47.837 91.796 1.00 33.43 124 VAL C CA 1
ATOM 2335 C C . VAL C 1 106 ? 26.000 47.032 90.537 1.00 37.24 124 VAL C C 1
ATOM 2336 O O . VAL C 1 106 ? 25.684 47.452 89.412 1.00 35.77 124 VAL C O 1
ATOM 2340 N N . LYS C 1 107 ? 26.593 45.860 90.727 1.00 36.14 125 LYS C N 1
ATOM 2341 C CA . LYS C 1 107 ? 26.902 44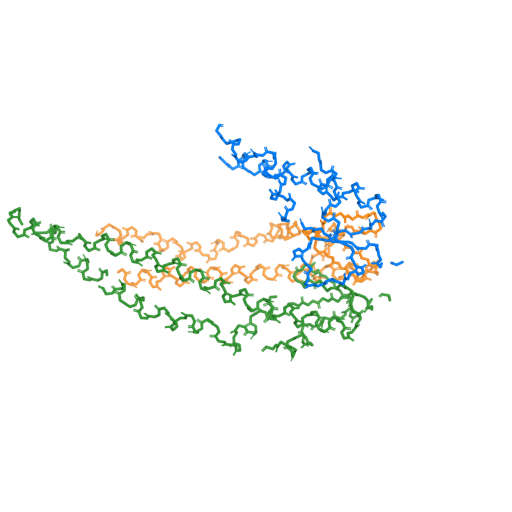.992 89.597 1.00 43.00 125 LYS C CA 1
ATOM 2342 C C . LYS C 1 107 ? 25.647 44.657 88.777 1.00 50.31 125 LYS C C 1
ATOM 2343 O O . LYS C 1 107 ? 25.664 44.722 87.543 1.00 45.69 125 LYS C O 1
ATOM 2349 N N . SER C 1 108 ? 24.554 44.315 89.458 1.00 42.27 126 SER C N 1
ATOM 2350 C CA . SER C 1 108 ? 23.312 43.980 88.757 1.00 41.56 126 SER C CA 1
ATOM 2351 C C . SER C 1 108 ? 22.806 45.145 87.898 1.00 34.75 126 SER C C 1
ATOM 2352 O O . SER C 1 108 ? 22.529 44.988 86.711 1.00 44.01 126 SER C O 1
ATOM 2355 N N . VAL C 1 109 ? 22.683 46.314 88.504 1.00 32.53 127 VAL C N 1
ATOM 2356 C CA . VAL C 1 109 ? 22.215 47.482 87.780 1.00 36.72 127 VAL C CA 1
ATOM 2357 C C . VAL C 1 109 ? 23.155 47.821 86.640 1.00 35.82 127 VAL C C 1
ATOM 2358 O O . VAL C 1 109 ? 22.716 48.151 85.540 1.00 38.66 127 VAL C O 1
ATOM 2362 N N . ALA C 1 110 ? 24.447 47.701 86.884 1.00 32.42 128 ALA C N 1
ATOM 2363 C CA . ALA C 1 110 ? 25.402 48.032 85.850 1.00 32.79 128 ALA C CA 1
ATOM 2364 C C . ALA C 1 110 ? 25.256 47.111 84.665 1.00 40.98 128 ALA C C 1
ATOM 2365 O O . ALA C 1 110 ? 25.276 47.572 83.518 1.00 46.12 128 ALA C O 1
ATOM 2367 N N . ASN C 1 111 ? 25.120 45.813 84.921 1.00 48.37 129 ASN C N 1
ATOM 2368 C CA . ASN C 1 111 ? 24.970 44.857 83.824 1.00 44.80 129 ASN C CA 1
ATOM 2369 C C . ASN C 1 111 ? 23.638 45.071 83.104 1.00 47.20 129 ASN C C 1
ATOM 2370 O O . ASN C 1 111 ? 23.576 44.963 81.885 1.00 50.25 129 ASN C O 1
ATOM 2375 N N . SER C 1 112 ? 22.583 45.394 83.854 1.00 44.01 130 SER C N 1
ATOM 2376 C CA . SER C 1 112 ? 21.267 45.654 83.259 1.00 42.59 130 SER C CA 1
ATOM 2377 C C . SER C 1 112 ? 21.335 46.808 82.268 1.00 51.16 130 SER C C 1
ATOM 2378 O O . SER C 1 112 ? 20.690 46.771 81.214 1.00 47.28 130 SER C O 1
ATOM 2381 N N . GLN C 1 113 ? 22.106 47.838 82.616 1.00 46.82 131 GLN C N 1
ATOM 2382 C CA . GLN C 1 113 ? 22.195 49.038 81.787 1.00 38.25 131 GLN C CA 1
ATOM 2383 C C . GLN C 1 113 ? 23.420 49.159 80.908 1.00 41.77 131 GLN C C 1
ATOM 2384 O O . GLN C 1 113 ? 23.658 50.200 80.299 1.00 46.79 131 GLN C O 1
ATOM 2390 N N . ASP C 1 114 ? 24.176 48.070 80.817 1.00 44.57 132 ASP C N 1
ATOM 2391 C CA . ASP C 1 114 ? 25.382 48.026 79.990 1.00 46.25 132 ASP C CA 1
ATOM 2392 C C . ASP C 1 114 ? 26.448 49.080 80.326 1.00 49.86 132 ASP C C 1
ATOM 2393 O O . ASP C 1 114 ? 27.070 49.671 79.444 1.00 46.22 132 ASP C O 1
ATOM 2398 N N . ILE C 1 115 ? 26.664 49.284 81.619 1.00 46.78 133 ILE C N 1
ATOM 2399 C CA . ILE C 1 115 ? 27.638 50.231 82.109 1.00 38.45 133 ILE C CA 1
ATOM 2400 C C . ILE C 1 115 ? 28.920 49.482 82.447 1.00 41.40 133 ILE C C 1
ATOM 2401 O O . ILE C 1 115 ? 28.895 48.507 83.208 1.00 40.94 133 ILE C O 1
ATOM 2406 N N . ASP C 1 116 ? 30.033 49.931 81.874 1.00 34.00 134 ASP C N 1
ATOM 2407 C CA . ASP C 1 116 ? 31.331 49.294 82.117 1.00 35.31 134 ASP C CA 1
ATOM 2408 C C . ASP C 1 116 ? 32.035 49.794 83.357 1.00 40.37 134 ASP C C 1
ATOM 2409 O O . ASP C 1 116 ? 32.808 49.064 83.966 1.00 38.71 134 ASP C O 1
ATOM 2414 N N . LEU C 1 117 ? 31.787 51.048 83.719 1.00 33.86 135 LEU C N 1
ATOM 2415 C CA . LEU C 1 117 ? 32.458 51.617 84.860 1.00 29.04 135 LEU C CA 1
ATOM 2416 C C . LEU C 1 117 ? 31.534 52.466 85.702 1.00 31.16 135 LEU C C 1
ATOM 2417 O O . LEU C 1 117 ? 30.851 53.351 85.196 1.00 32.42 135 LEU C O 1
ATOM 2422 N N . VAL C 1 118 ? 31.498 52.174 86.994 1.00 27.68 136 VAL C N 1
ATOM 2423 C CA . VAL C 1 118 ? 30.686 52.944 87.907 1.00 30.50 136 VAL C CA 1
ATOM 2424 C C . VAL C 1 118 ? 31.655 53.562 88.902 1.00 33.04 136 VAL C C 1
ATOM 2425 O O . VAL C 1 118 ? 32.342 52.847 89.646 1.00 31.23 136 VAL C O 1
ATOM 2429 N N . VAL C 1 119 ? 31.715 54.889 88.900 1.00 29.98 137 VAL C N 1
ATOM 2430 C CA . VAL C 1 119 ? 32.605 55.607 89.801 1.00 29.79 137 VAL C CA 1
ATOM 2431 C C . VAL C 1 119 ? 31.853 56.058 91.057 1.00 29.09 137 VAL C C 1
ATOM 2432 O O . VAL C 1 119 ? 30.662 56.405 91.010 1.00 30.19 137 VAL C O 1
ATOM 2436 N N . ASP C 1 120 ? 32.547 56.041 92.185 1.00 26.20 138 ASP C N 1
ATOM 2437 C CA . ASP C 1 120 ? 31.953 56.487 93.439 1.00 30.04 138 ASP C CA 1
ATOM 2438 C C . ASP C 1 120 ? 31.821 58.016 93.388 1.00 29.16 138 ASP C C 1
ATOM 2439 O O . ASP C 1 120 ? 32.788 58.734 93.104 1.00 29.71 138 ASP C O 1
ATOM 2444 N N . ALA C 1 121 ? 30.621 58.504 93.669 1.00 28.04 139 ALA C N 1
ATOM 2445 C CA . ALA C 1 121 ? 30.336 59.937 93.627 1.00 34.81 139 ALA C CA 1
ATOM 2446 C C . ALA C 1 121 ? 31.302 60.780 94.469 1.00 28.90 139 ALA C C 1
ATOM 2447 O O . ALA C 1 121 ? 31.582 61.924 94.157 1.00 34.02 139 ALA C O 1
ATOM 2449 N N . ASN C 1 122 ? 31.803 60.199 95.539 1.00 28.99 140 ASN C N 1
ATOM 2450 C CA . ASN C 1 122 ? 32.737 60.886 96.411 1.00 33.08 140 ASN C CA 1
ATOM 2451 C C . ASN C 1 122 ? 34.008 61.294 95.654 1.00 41.52 140 ASN C C 1
ATOM 2452 O O . ASN C 1 122 ? 34.703 62.235 96.054 1.00 35.83 140 ASN C O 1
ATOM 2457 N N . ALA C 1 123 ? 34.325 60.579 94.572 1.00 31.46 141 ALA C N 1
ATOM 2458 C CA . ALA C 1 123 ? 35.522 60.891 93.786 1.00 30.56 141 ALA C CA 1
ATOM 2459 C C . ALA C 1 123 ? 35.192 61.714 92.537 1.00 35.08 141 ALA C C 1
ATOM 2460 O O . ALA C 1 123 ? 36.048 61.908 91.707 1.00 30.46 141 ALA C O 1
ATOM 2462 N N . VAL C 1 124 ? 33.953 62.201 92.419 1.00 29.60 142 VAL C N 1
ATOM 2463 C CA . VAL C 1 124 ? 33.536 62.991 91.253 1.00 28.65 142 VAL C CA 1
ATOM 2464 C C . VAL C 1 124 ? 33.228 64.426 91.675 1.00 31.32 142 VAL C C 1
ATOM 2465 O O . VAL C 1 124 ? 32.361 64.641 92.512 1.00 29.69 142 VAL C O 1
ATOM 2469 N N . ALA C 1 125 ? 33.927 65.407 91.117 1.00 26.66 143 ALA C N 1
ATOM 2470 C CA . ALA C 1 125 ? 33.665 66.795 91.503 1.00 30.46 143 ALA C CA 1
ATOM 2471 C C . ALA C 1 125 ? 32.598 67.393 90.601 1.00 29.82 143 ALA C C 1
ATOM 2472 O O . ALA C 1 125 ? 31.991 68.403 90.924 1.00 31.09 143 ALA C O 1
ATOM 2474 N N . TYR C 1 126 ? 32.374 66.758 89.460 1.00 26.60 144 TYR C N 1
ATOM 2475 C CA . TYR C 1 126 ? 31.355 67.213 88.539 1.00 23.03 144 TYR C CA 1
ATOM 2476 C C . TYR C 1 126 ? 31.059 66.203 87.431 1.00 22.17 144 TYR C C 1
ATOM 2477 O O . TYR C 1 126 ? 31.959 65.516 86.930 1.00 23.95 144 TYR C O 1
ATOM 2486 N N . ASN C 1 127 ? 29.794 66.129 87.038 1.00 22.76 145 ASN C N 1
ATOM 2487 C CA . ASN C 1 127 ? 29.435 65.285 85.909 1.00 25.68 145 ASN C CA 1
ATOM 2488 C C . ASN C 1 127 ? 28.259 65.924 85.180 1.00 23.33 145 ASN C C 1
ATOM 2489 O O . ASN C 1 127 ? 27.342 66.469 85.796 1.00 22.61 145 ASN C O 1
ATOM 2494 N N . SER C 1 128 ? 28.327 65.887 83.862 1.00 26.65 146 SER C N 1
ATOM 2495 C CA . SER C 1 128 ? 27.272 66.371 82.981 1.00 27.06 146 SER C CA 1
ATOM 2496 C C . SER C 1 128 ? 25.983 65.555 83.283 1.00 34.16 146 SER C C 1
ATOM 2497 O O . SER C 1 128 ? 26.048 64.387 83.708 1.00 29.61 146 SER C O 1
ATOM 2500 N N . SER C 1 129 ? 24.821 66.147 83.018 1.00 24.85 147 SER C N 1
ATOM 2501 C CA . SER C 1 129 ? 23.546 65.506 83.332 1.00 29.43 147 SER C CA 1
ATOM 2502 C C . SER C 1 129 ? 23.212 64.272 82.486 1.00 31.24 147 SER C C 1
ATOM 2503 O O . SER C 1 129 ? 22.250 63.578 82.763 1.00 24.62 147 SER C O 1
ATOM 2506 N N . ASP C 1 130 ? 23.958 64.007 81.428 1.00 21.14 148 ASP C N 1
ATOM 2507 C CA . ASP C 1 130 ? 23.674 62.776 80.692 1.00 33.65 148 ASP C CA 1
ATOM 2508 C C . ASP C 1 130 ? 24.566 61.629 81.242 1.00 29.17 148 ASP C C 1
ATOM 2509 O O . ASP C 1 130 ? 24.622 60.548 80.668 1.00 34.17 148 ASP C O 1
ATOM 2514 N N . VAL C 1 131 ? 25.300 61.879 82.328 1.00 27.36 149 VAL C N 1
ATOM 2515 C CA . VAL C 1 131 ? 26.075 60.799 82.933 1.00 22.63 149 VAL C CA 1
ATOM 2516 C C . VAL C 1 131 ? 25.143 60.338 84.061 1.00 29.43 149 VAL C C 1
ATOM 2517 O O . VAL C 1 131 ? 24.843 61.105 84.973 1.00 32.24 149 VAL C O 1
ATOM 2521 N N . LYS C 1 132 ? 24.667 59.097 83.993 1.00 25.24 150 LYS C N 1
ATOM 2522 C CA . LYS C 1 132 ? 23.744 58.580 85.011 1.00 32.78 150 LYS C CA 1
ATOM 2523 C C . LYS C 1 132 ? 24.283 58.442 86.430 1.00 29.49 150 LYS C C 1
ATOM 2524 O O . LYS C 1 132 ? 25.404 57.989 86.633 1.00 30.93 150 LYS C O 1
ATOM 2530 N N . ASP C 1 133 ? 23.464 58.839 87.399 1.00 29.76 151 ASP C N 1
ATOM 2531 C CA . ASP C 1 133 ? 23.765 58.619 88.793 1.00 28.89 151 ASP C CA 1
ATOM 2532 C C . ASP C 1 133 ? 22.793 57.450 89.080 1.00 35.21 151 ASP C C 1
ATOM 2533 O O . ASP C 1 133 ? 21.555 57.649 89.166 1.00 25.69 151 ASP C O 1
ATOM 2538 N N . ILE C 1 134 ? 23.335 56.240 89.204 1.00 27.44 152 ILE C N 1
ATOM 2539 C CA . ILE C 1 134 ? 22.494 55.061 89.430 1.00 28.67 152 ILE C CA 1
ATOM 2540 C C . ILE C 1 134 ? 22.185 54.695 90.893 1.00 34.75 152 ILE C C 1
ATOM 2541 O O . ILE C 1 134 ? 21.634 53.622 91.175 1.00 30.78 152 ILE C O 1
ATOM 2546 N N . THR C 1 135 ? 22.511 55.594 91.816 1.00 34.98 153 THR C N 1
ATOM 2547 C CA . THR C 1 135 ? 22.261 55.358 93.233 1.00 36.66 153 THR C CA 1
ATOM 2548 C C . THR C 1 135 ? 20.838 54.840 93.516 1.00 44.92 153 THR C C 1
ATOM 2549 O O . THR C 1 135 ? 20.669 53.801 94.177 1.00 39.81 153 THR C O 1
ATOM 2553 N N . ALA C 1 136 ? 19.827 55.546 93.009 1.00 38.11 154 ALA C N 1
ATOM 2554 C CA . ALA C 1 136 ? 18.433 55.149 93.226 1.00 42.06 154 ALA C CA 1
ATOM 2555 C C . ALA C 1 136 ? 18.123 53.787 92.612 1.00 42.25 154 ALA C C 1
ATOM 2556 O O . ALA C 1 136 ? 17.477 52.952 93.240 1.00 43.09 154 ALA C O 1
ATOM 2558 N N . ASP C 1 137 ? 18.574 53.545 91.391 1.00 37.54 155 ASP C N 1
ATOM 2559 C CA . ASP C 1 137 ? 18.312 52.241 90.793 1.00 35.82 155 ASP C CA 1
ATOM 2560 C C . ASP C 1 137 ? 18.959 51.127 91.608 1.00 41.46 155 ASP C C 1
ATOM 2561 O O . ASP C 1 137 ? 18.417 50.033 91.706 1.00 44.11 155 ASP C O 1
ATOM 2566 N N . VAL C 1 138 ? 20.118 51.411 92.194 1.00 47.42 156 VAL C N 1
ATOM 2567 C CA . VAL C 1 138 ? 20.837 50.410 92.975 1.00 37.79 156 VAL C CA 1
ATOM 2568 C C . VAL C 1 138 ? 20.175 50.088 94.307 1.00 43.55 156 VAL C C 1
ATOM 2569 O O . VAL C 1 138 ? 20.128 48.923 94.690 1.00 36.17 156 VAL C O 1
ATOM 2573 N N . LEU C 1 139 ? 19.680 51.114 95.001 1.00 33.80 157 LEU C N 1
ATOM 2574 C CA . LEU C 1 139 ? 19.005 50.945 96.286 1.00 50.07 157 LEU C CA 1
ATOM 2575 C C . LEU C 1 139 ? 17.878 49.928 96.127 1.00 54.45 157 LEU C C 1
ATOM 2576 O O . LEU C 1 139 ? 17.810 48.950 96.864 1.00 53.72 157 LEU C O 1
ATOM 2581 N N . LYS C 1 140 ? 17.011 50.165 95.145 1.00 47.69 158 LYS C N 1
ATOM 2582 C CA . LYS C 1 140 ? 15.891 49.276 94.856 1.00 50.84 158 LYS C CA 1
ATOM 2583 C C . LYS C 1 140 ? 16.310 47.825 94.630 1.00 53.35 158 LYS C C 1
ATOM 2584 O O . LYS C 1 140 ? 15.525 46.911 94.859 1.00 57.04 158 LYS C O 1
ATOM 2590 N N . GLN C 1 141 ? 17.538 47.612 94.172 1.00 48.96 159 GLN C N 1
ATOM 2591 C CA . GLN C 1 141 ? 18.016 46.264 93.899 1.00 43.02 159 GLN C CA 1
ATOM 2592 C C . GLN C 1 141 ? 18.719 45.585 95.060 1.00 36.09 159 GLN C C 1
ATOM 2593 O O . GLN C 1 141 ? 19.039 44.402 94.991 1.00 46.10 159 GLN C O 1
ATOM 2599 N N . VAL C 1 142 ? 19.000 46.322 96.114 1.00 33.17 160 VAL C N 1
ATOM 2600 C CA . VAL C 1 142 ? 19.681 45.702 97.229 1.00 44.65 160 VAL C CA 1
ATOM 2601 C C . VAL C 1 142 ? 18.780 44.628 97.830 1.00 58.50 160 VAL C C 1
ATOM 2602 O O . VAL C 1 142 ? 17.599 44.869 98.099 1.00 55.49 160 VAL C O 1
ATOM 2606 N N . LYS C 1 143 ? 19.339 43.436 98.008 1.00 65.55 161 LYS C N 1
ATOM 2607 C CA . LYS C 1 143 ? 18.603 42.319 98.587 1.00 70.79 161 LYS C CA 1
ATOM 2608 C C . LYS C 1 143 ? 18.988 42.175 100.061 1.00 75.18 161 LYS C C 1
ATOM 2609 O O . LYS C 1 143 ? 18.068 42.082 100.901 1.00 81.86 161 LYS C O 1
#

CATH classification: 3.30.910.20

GO terms:
  GO:0051604 protein maturation (P, IDA)
  GO:0042802 identical protein binding (F, IPI)
  GO:0005515 protein binding (F, IPI)
  GO:0030288 outer membrane-bounded periplasmic space (C, IDA)
  GO:0043165 Gram-negative-bacterium-type cell outer membrane assembly (P, IDA)
  GO:0050821 protein stabilization (P, IDA)
  GO:0006457 protein folding (P, IDA)
  GO:0043165 Gram-negative-bacterium-type cell outer membrane assembly (P, EXP)
  GO:0050821 protein stabilization (P, EXP)
  GO:0043165 Gram-negative-bacterium-type cell outer membrane assembly (P, IGI)
  GO:0001530 lipopolysaccharide binding (F, IPI)
  GO:0043165 Gram-negative-bacterium-type cell outer membrane assembly (P, IPI)
  GO:0006457 protein folding (P, IMP)
  GO:0005829 cytosol (C, HDA)

Foldseek 3Di:
DALLEAEEEVVLLVVVCVVVVLVVVPCVCCRVVVVSVVSVVLLVVLVVVVSVVVNHNYYYYCVPPPDDDVSHYYCHVVSSVRGD/DAAEEEVVLLVVVCVVVVVVVVLCVVCVVVVVVLVVVVVVVVPPPCNVVSVVVSVVVSVVVVVVVSVVSVVLLVVLVVVVCVVVVNDYYHYCVVPPDDDVVHYHCHVSSSVRRD/DLQAEAEEEVVLLVVVCVVVVVVVVLCVVQVVVVVVLVVVVVLVVLVVLVPDDDDVNVVSVVVNVVVVVSVVSVVVSVVCSVVVVVVVSVVSVVLLVVLVVVVCVVRVHNYYHYVVPPPDDDVSNYHCHVVSSVRRD

Sequence (335 aa):
GADKIAIVNGSLFQQVAQKTGVSNTLERARRSNEERGKLVTRIQTAVKSVANSQDIDLVVDANAVAYNSSDVKDITADVLKQVKKIAIVNGSLFQQVAQKTGVSNTLENEFKGRASELQRETDLQAKRQTFAQKAQAFEQDRARRSNEERGKLVTRIQTAVKSVANSQDIDLVVDANAVAYNSSDVKDITADVLKQVKGADKIAIVNGSLFQQVAQKTGVSNTLENEFKGRASELQRETDLQAKKKLQSKAGSDRTKLEKDVAQRQTFAQKAQAFEQDRARRSNEERGKLVTRIQTAVKSVANSQDIDLVVDANAVAYNSSDVKDITADVLKQVK